Protein AF-A0A2H0FUC2-F1 (afdb_monomer_lite)

Radius of gyration: 20.76 Å; chains: 1; bounding box: 55×48×61 Å

Foldseek 3Di:
DWDWDWDDDPAEIETEIDPPDDDPVCVVPDDDDQDDQAHEYEYHFDDDPVVVVVVLVVCLNRHQWYFYQDLLFATATCHGPDVVVPNHRDHDHDVVLQPFDDQAAEEEEAAAPPLLSQLVVLQLLVVLCVVPVVQSRFAEEEAELAQQQDDNVLLVDDVVVSVVNRDHDHDDPVSLVSSQSSLVSNRRGHRYYYYYDDNDLDPSSLVNLQSGQEYEYGGEPVGPVCRVVGVVSSCVSPVNYHYAEYEYEECDPDPDDKDWDQDPSNYIYIYWYNSDSPDPPTDDDPVSSCVSSVPPPD

Secondary structure (DSSP, 8-state):
-EEEEEEE-SSEEEEEEEES---HHHHHT--PPP--TTSEEEEEEE--HHHHHHHHHHHTTTSSEEEEEETTTEEEEEEES-TTT--TT-EE--TTT----TT-EEEEEE-STTSSHHHHHHHHHHHHHHH-HHHHHHHEEEEE-S-SS--THHHHS-HHHHHHH-------HHHHHHHHHHHHHHHHH-SEEEEE--SS--HHHHHHHHT-SEEEEEEEGGGGGGHHHHHHHHHHH-TT-EEEEEEEE--S---PPPEEEE-TTSPEEEEES--SSS-S--PPPHHHHHHHTT----

pLDDT: mean 91.87, std 8.38, range [30.41, 98.69]

Sequence (298 aa):
MIKFNEIKNDDFTILELLVESATIGELKVFIPPVLDKNKGLVLSGRMPIWLGQFLLNYYSSKVKWVAQFDPRFGAVVLISNNINEKRVFEIIQIDELYQERKNTRIIAVIGPSHSGKSIFTYELFLQSLKSDFNFANNNMFVIKAAPDGEGLWTRECDKNYVKFLRIKGKFSNGYTSSILRNIDEISKIKQVVFVDLGGKMTSENKEILLKCSHAIVVIAQNKINEYELWKNFLIESNPSIQILAKIKTHLSENNRKPQIRKLKNGVYKIQLWNVSRENENIEIPKIFINQITNRRKR

Structure (mmCIF, N/CA/C/O backbone):
data_AF-A0A2H0FUC2-F1
#
_entry.id   AF-A0A2H0FUC2-F1
#
loop_
_atom_site.group_PDB
_atom_site.id
_atom_site.type_symbol
_atom_site.label_atom_id
_atom_site.label_alt_id
_atom_site.label_comp_id
_atom_site.label_asym_id
_atom_site.label_entity_id
_atom_site.label_seq_id
_atom_site.pdbx_PDB_ins_code
_atom_site.Cartn_x
_atom_site.Cartn_y
_atom_site.Cartn_z
_atom_site.occupancy
_atom_site.B_iso_or_equiv
_atom_site.auth_seq_id
_atom_site.auth_comp_id
_atom_site.auth_asym_id
_atom_site.auth_atom_id
_atom_site.pdbx_PDB_model_num
ATOM 1 N N . MET A 1 1 ? -21.699 -4.746 -1.138 1.00 79.56 1 MET A N 1
ATOM 2 C CA . MET A 1 1 ? -21.931 -5.527 0.098 1.00 79.56 1 MET A CA 1
ATOM 3 C C . MET A 1 1 ? -20.868 -5.219 1.146 1.00 79.56 1 MET A C 1
ATOM 5 O O . MET A 1 1 ? -19.679 -5.417 0.902 1.00 79.56 1 MET A O 1
ATOM 9 N N . ILE A 1 2 ? -21.324 -4.740 2.306 1.00 87.25 2 ILE A N 1
ATOM 10 C CA . ILE A 1 2 ? -20.514 -4.454 3.496 1.00 87.25 2 ILE A CA 1
ATOM 11 C C . ILE A 1 2 ? -20.794 -5.568 4.511 1.00 87.25 2 ILE A C 1
ATOM 13 O O . ILE A 1 2 ? -21.955 -5.809 4.838 1.00 87.25 2 ILE A O 1
ATOM 17 N N . LYS A 1 3 ? -19.753 -6.256 4.983 1.00 89.19 3 LYS A N 1
ATOM 18 C CA . LYS A 1 3 ? -19.843 -7.264 6.050 1.00 89.19 3 LYS A CA 1
ATOM 19 C C . LYS A 1 3 ? -19.015 -6.820 7.250 1.00 89.19 3 LYS A C 1
ATOM 21 O O . LYS A 1 3 ? -18.006 -6.132 7.083 1.00 89.19 3 LYS A O 1
ATOM 26 N N . PHE A 1 4 ? -19.436 -7.263 8.429 1.00 89.88 4 PHE A N 1
ATOM 27 C CA . PHE A 1 4 ? -18.769 -6.991 9.694 1.00 89.88 4 PHE A CA 1
ATOM 28 C C . PHE A 1 4 ? -18.305 -8.285 10.338 1.00 89.88 4 PHE A C 1
ATOM 30 O O . PHE A 1 4 ? -19.018 -9.288 10.305 1.00 89.88 4 PHE A O 1
ATOM 37 N N . ASN A 1 5 ? -17.127 -8.228 10.942 1.00 91.50 5 ASN A N 1
ATOM 38 C CA . ASN A 1 5 ? -16.672 -9.204 11.913 1.00 91.50 5 ASN A CA 1
ATOM 39 C C . ASN A 1 5 ? -16.391 -8.470 13.227 1.00 91.50 5 ASN A C 1
ATOM 41 O O . ASN A 1 5 ? -15.658 -7.480 13.245 1.00 91.50 5 ASN A O 1
ATOM 45 N N . GLU A 1 6 ? -17.020 -8.924 14.306 1.00 93.88 6 GLU A N 1
ATOM 46 C CA . GLU A 1 6 ? -16.844 -8.352 15.638 1.00 93.88 6 GLU A CA 1
ATOM 47 C C . GLU A 1 6 ? -15.858 -9.208 16.427 1.00 93.88 6 GLU A C 1
ATOM 49 O O . GLU A 1 6 ? -16.117 -10.381 16.698 1.00 93.88 6 GLU A O 1
ATOM 54 N N . ILE A 1 7 ? -14.744 -8.607 16.839 1.00 93.38 7 ILE A N 1
ATOM 55 C CA . ILE A 1 7 ? -13.794 -9.222 17.765 1.00 93.38 7 ILE A CA 1
ATOM 56 C C . ILE A 1 7 ? -13.936 -8.488 19.094 1.00 93.38 7 ILE A C 1
ATOM 58 O O . ILE A 1 7 ? -13.670 -7.289 19.193 1.00 93.38 7 ILE A O 1
ATOM 62 N N . LYS A 1 8 ? -14.416 -9.199 20.113 1.00 91.56 8 LYS A N 1
ATOM 63 C CA . LYS A 1 8 ? -14.680 -8.628 21.436 1.00 91.56 8 LYS A CA 1
ATOM 64 C C . LYS A 1 8 ? -13.437 -8.757 22.311 1.00 91.56 8 LYS A C 1
ATOM 66 O O . LYS A 1 8 ? -12.943 -9.862 22.503 1.00 91.56 8 LYS A O 1
ATOM 71 N N . ASN A 1 9 ? -12.987 -7.632 22.850 1.00 89.44 9 ASN A N 1
ATOM 72 C CA . ASN A 1 9 ? -12.016 -7.537 23.933 1.00 89.44 9 ASN A CA 1
ATOM 73 C C . ASN A 1 9 ? -12.758 -7.065 25.205 1.00 89.44 9 ASN A C 1
ATOM 75 O O . ASN A 1 9 ? -13.917 -6.625 25.143 1.00 89.44 9 ASN A O 1
ATOM 79 N N . ASP A 1 10 ? -12.134 -7.185 26.371 1.00 90.12 10 ASP A N 1
ATOM 80 C CA . ASP A 1 10 ? -12.690 -6.713 27.638 1.00 90.12 10 ASP A CA 1
ATOM 81 C C . ASP A 1 10 ? -12.932 -5.195 27.621 1.00 90.12 10 ASP A C 1
ATOM 83 O O . ASP A 1 10 ? -14.028 -4.760 27.983 1.00 90.12 10 ASP A O 1
ATOM 87 N N . ASP A 1 11 ? -12.005 -4.411 27.062 1.00 92.81 11 ASP A N 1
ATOM 88 C CA . ASP A 1 11 ? -12.059 -2.940 27.084 1.00 92.81 11 ASP A CA 1
ATOM 89 C C . ASP A 1 11 ? -12.709 -2.315 25.837 1.00 92.81 11 ASP A C 1
ATOM 91 O O . ASP A 1 11 ? -13.247 -1.202 25.876 1.00 92.81 11 ASP A O 1
ATOM 95 N N . PHE A 1 12 ? -12.662 -3.008 24.699 1.00 95.44 12 PHE A N 1
ATOM 96 C CA . PHE A 1 12 ? -13.143 -2.494 23.417 1.00 95.44 12 PHE A CA 1
ATOM 97 C C . PHE A 1 12 ? -13.681 -3.592 22.499 1.00 95.44 12 PHE A C 1
ATOM 99 O O . PHE A 1 12 ? -13.486 -4.783 22.714 1.00 95.44 12 PHE A O 1
ATOM 106 N N . THR A 1 13 ? -14.390 -3.186 21.450 1.00 96.62 13 THR A N 1
ATOM 107 C CA . THR A 1 13 ? -14.771 -4.066 20.339 1.00 96.62 13 THR A CA 1
ATOM 108 C C . THR A 1 13 ? -14.019 -3.639 19.089 1.00 96.62 13 THR A C 1
ATOM 110 O O . THR A 1 13 ? -14.005 -2.457 18.747 1.00 96.62 13 THR A O 1
ATOM 113 N N . ILE A 1 14 ? -13.407 -4.588 18.388 1.00 96.75 14 ILE A N 1
ATOM 114 C CA . ILE A 1 14 ? -12.893 -4.362 17.040 1.00 96.75 14 ILE A CA 1
ATOM 115 C C . ILE A 1 14 ? -14.016 -4.700 16.072 1.00 96.75 14 ILE A C 1
ATOM 117 O O . ILE A 1 14 ? -14.527 -5.820 16.058 1.00 96.75 14 ILE A O 1
ATOM 121 N N . LEU A 1 15 ? -14.382 -3.725 15.254 1.00 96.12 15 LEU A N 1
ATOM 122 C CA . LEU A 1 15 ? -15.310 -3.900 14.157 1.00 96.12 15 LEU A CA 1
ATOM 123 C C . LEU A 1 15 ? -14.497 -3.940 12.864 1.00 96.12 15 LEU A C 1
ATOM 125 O O . LEU A 1 15 ? -14.055 -2.906 12.359 1.00 96.12 15 LEU A O 1
ATOM 129 N N . GLU A 1 16 ? -14.257 -5.145 12.352 1.00 93.75 16 GLU A N 1
ATOM 130 C CA . GLU A 1 16 ? -13.559 -5.356 11.089 1.00 93.75 16 GLU A CA 1
ATOM 131 C C . GLU A 1 16 ? -14.535 -5.281 9.916 1.00 93.75 16 GLU A C 1
ATOM 133 O O . GLU A 1 16 ? -15.511 -6.030 9.833 1.00 93.75 16 GLU A O 1
ATOM 138 N N . LEU A 1 17 ? -14.243 -4.382 8.982 1.00 93.25 17 LEU A N 1
ATOM 139 C CA . LEU A 1 17 ? -15.025 -4.161 7.783 1.00 93.25 17 LEU A CA 1
ATOM 140 C C . LEU A 1 17 ? -14.446 -4.918 6.598 1.00 93.25 17 LEU A C 1
ATOM 142 O O . LEU A 1 17 ? -13.300 -4.711 6.186 1.00 93.25 17 LEU A O 1
ATOM 146 N N . LEU A 1 18 ? -15.311 -5.711 5.977 1.00 90.75 18 LEU A N 1
ATOM 147 C CA . LEU A 1 18 ? -15.062 -6.323 4.688 1.00 90.75 18 LEU A CA 1
ATOM 148 C C . LEU A 1 18 ? -15.983 -5.678 3.647 1.00 90.75 18 LEU A C 1
ATOM 150 O O . LEU A 1 18 ? -17.184 -5.951 3.598 1.00 90.75 18 LEU A O 1
ATOM 154 N N . VAL A 1 19 ? -15.410 -4.792 2.829 1.00 89.38 19 VAL A N 1
ATOM 155 C CA . VAL A 1 19 ? -16.138 -4.026 1.809 1.00 89.38 19 VAL A CA 1
ATOM 156 C C . VAL A 1 19 ? -15.771 -4.547 0.423 1.00 89.38 19 VAL A C 1
ATOM 158 O O . VAL A 1 19 ? -14.751 -4.165 -0.144 1.00 89.38 19 VAL A O 1
ATOM 161 N N . GLU A 1 20 ? -16.606 -5.426 -0.128 1.00 82.88 20 GLU A N 1
ATOM 162 C CA . GLU A 1 20 ? -16.461 -5.889 -1.519 1.00 82.88 20 GLU A CA 1
ATOM 163 C C . GLU A 1 20 ? -16.928 -4.805 -2.503 1.00 82.88 20 GLU A C 1
ATOM 165 O O . GLU A 1 20 ? -16.313 -4.560 -3.539 1.00 82.88 20 GLU A O 1
ATOM 170 N N . SER A 1 21 ? -18.016 -4.122 -2.145 1.00 81.81 21 SER A N 1
ATOM 171 C CA . SER A 1 21 ? -18.550 -2.955 -2.844 1.00 81.81 21 SER A CA 1
ATOM 172 C C . SER A 1 21 ? -19.360 -2.106 -1.865 1.00 81.81 21 SER A C 1
ATOM 174 O O . SER A 1 21 ? -19.979 -2.646 -0.944 1.00 81.81 21 SER A O 1
ATOM 176 N N . ALA A 1 22 ? -19.351 -0.788 -2.045 1.00 84.62 22 ALA A N 1
ATOM 177 C CA . ALA A 1 22 ? -20.197 0.118 -1.280 1.00 84.62 22 ALA A CA 1
ATOM 178 C C . ALA A 1 22 ? -20.636 1.294 -2.154 1.00 84.62 22 ALA A C 1
ATOM 180 O O . ALA A 1 22 ? -19.810 1.969 -2.770 1.00 84.62 22 ALA A O 1
ATOM 181 N N . THR A 1 23 ? -21.938 1.541 -2.186 1.00 85.56 23 THR A N 1
ATOM 182 C CA . THR A 1 23 ? -22.565 2.667 -2.878 1.00 85.56 23 THR A CA 1
ATOM 183 C C . THR A 1 23 ? -23.237 3.601 -1.876 1.00 85.56 23 THR A C 1
ATOM 185 O O . THR A 1 23 ? -23.656 3.191 -0.794 1.00 85.56 23 THR A O 1
ATOM 188 N N . ILE A 1 24 ? -23.395 4.874 -2.247 1.00 85.06 24 ILE A N 1
ATOM 189 C CA . ILE A 1 24 ? -24.109 5.854 -1.411 1.00 85.06 24 ILE A CA 1
ATOM 190 C C . ILE A 1 24 ? -25.571 5.425 -1.192 1.00 85.06 24 ILE A C 1
ATOM 192 O O . ILE A 1 24 ? -26.128 5.661 -0.125 1.00 85.06 24 ILE A O 1
ATOM 196 N N . GLY A 1 25 ? -26.190 4.773 -2.184 1.00 85.44 25 GLY A N 1
ATOM 197 C CA . GLY A 1 25 ? -27.551 4.243 -2.074 1.00 85.44 25 GLY A CA 1
ATOM 198 C C . GLY A 1 25 ? -27.681 3.174 -0.989 1.00 85.44 25 GLY A C 1
ATOM 199 O O . GLY A 1 25 ? -28.579 3.277 -0.158 1.00 85.44 25 GLY A O 1
ATOM 200 N N . GLU A 1 26 ? -26.751 2.212 -0.945 1.00 83.12 26 GLU A N 1
ATOM 201 C CA . GLU A 1 26 ? -26.707 1.183 0.106 1.00 83.12 26 GLU A CA 1
ATOM 202 C C . GLU A 1 26 ? -26.579 1.808 1.505 1.00 83.12 26 GLU A C 1
ATOM 204 O O . GLU A 1 26 ? -27.215 1.329 2.439 1.00 83.12 26 GLU A O 1
ATOM 209 N N . LEU A 1 27 ? -25.831 2.912 1.654 1.00 82.44 27 LEU A N 1
ATOM 210 C CA . LEU A 1 27 ? -25.673 3.575 2.953 1.00 82.44 27 LEU A CA 1
ATOM 211 C C . LEU A 1 27 ? -26.944 4.223 3.504 1.00 82.44 27 LEU A C 1
ATOM 213 O O . LEU A 1 27 ? -27.058 4.367 4.717 1.00 82.44 27 LEU A O 1
ATOM 217 N N . LYS A 1 28 ? -27.899 4.621 2.656 1.00 85.81 28 LYS A N 1
ATOM 218 C CA . LYS A 1 28 ? -29.118 5.309 3.124 1.00 85.81 28 LYS A CA 1
ATOM 219 C C . LYS A 1 28 ? -29.985 4.438 4.029 1.00 85.81 28 LYS A C 1
ATOM 221 O O . LYS A 1 28 ? -30.701 4.962 4.874 1.00 85.81 28 LYS A O 1
ATOM 226 N N . VAL A 1 29 ? -29.933 3.128 3.820 1.00 86.69 29 VAL A N 1
ATOM 227 C CA . VAL A 1 29 ? -30.689 2.124 4.583 1.00 86.69 29 VAL A CA 1
ATOM 228 C C . VAL A 1 29 ? -29.769 1.249 5.434 1.00 86.69 29 VAL A C 1
ATOM 230 O O . VAL A 1 29 ? -30.212 0.277 6.039 1.00 86.69 29 VAL A O 1
ATOM 233 N N . PHE A 1 30 ? -28.476 1.572 5.462 1.00 86.06 30 PHE A N 1
ATOM 234 C CA . PHE A 1 30 ? -27.483 0.805 6.187 1.00 86.06 30 PHE A CA 1
ATOM 235 C C . PHE A 1 30 ? -27.586 1.088 7.689 1.00 86.06 30 PHE A C 1
ATOM 237 O O . PHE A 1 30 ? -27.479 2.233 8.128 1.00 86.06 30 PHE A O 1
ATOM 244 N N . ILE A 1 31 ? -27.761 0.027 8.476 1.00 89.31 31 ILE A N 1
ATOM 245 C CA . ILE A 1 31 ? -27.825 0.087 9.937 1.00 89.31 31 ILE A CA 1
ATOM 246 C C . ILE A 1 31 ? -26.556 -0.578 10.488 1.00 89.31 31 ILE A C 1
ATOM 248 O O . ILE A 1 31 ? -26.419 -1.799 10.370 1.00 89.31 31 ILE A O 1
ATOM 252 N N . PRO A 1 32 ? -25.615 0.190 11.070 1.00 93.12 32 PRO A N 1
ATOM 253 C CA . PRO A 1 32 ? -24.446 -0.378 11.733 1.00 93.12 32 PRO A CA 1
ATOM 254 C C . PRO A 1 32 ? -24.834 -1.240 12.949 1.00 93.12 32 PRO A C 1
ATOM 256 O O . PRO A 1 32 ? -25.840 -0.940 13.601 1.00 93.12 32 PRO A O 1
ATOM 259 N N . PRO A 1 33 ? -24.038 -2.269 13.301 1.00 93.81 33 PRO A N 1
ATOM 260 C CA . PRO A 1 33 ? -24.325 -3.142 14.440 1.00 93.81 33 PRO A CA 1
ATOM 261 C C . PRO A 1 33 ? -24.405 -2.376 15.768 1.00 93.81 33 PRO A C 1
ATOM 263 O O . PRO A 1 33 ? -23.733 -1.359 15.970 1.00 93.81 33 PRO A O 1
ATOM 266 N N . VAL A 1 34 ? -25.239 -2.868 16.686 1.00 94.94 34 VAL A N 1
ATOM 267 C CA . VAL A 1 34 ? -25.358 -2.322 18.045 1.00 94.94 34 VAL A CA 1
ATOM 268 C C . VAL A 1 34 ? -24.189 -2.832 18.883 1.00 94.94 34 VAL A C 1
ATOM 270 O O . VAL A 1 34 ? -23.960 -4.035 18.946 1.00 94.94 34 VAL A O 1
ATOM 273 N N . LEU A 1 35 ? -23.470 -1.920 19.537 1.00 95.06 35 LEU A N 1
ATOM 274 C CA . LEU A 1 35 ? -22.281 -2.226 20.334 1.00 95.06 35 LEU A CA 1
ATOM 275 C C . LEU A 1 35 ? -22.507 -1.921 21.819 1.00 95.06 35 LEU A C 1
ATOM 277 O O . LEU A 1 35 ? -23.428 -1.186 22.181 1.00 95.06 35 LEU A O 1
ATOM 281 N N . ASP A 1 36 ? -21.647 -2.470 22.676 1.00 94.50 36 ASP A N 1
ATOM 282 C CA . ASP A 1 36 ? -21.647 -2.165 24.107 1.00 94.50 36 ASP A CA 1
ATOM 283 C C . ASP A 1 36 ? -21.182 -0.723 24.354 1.00 94.50 36 ASP A C 1
ATOM 285 O O . ASP A 1 36 ? -20.038 -0.356 24.078 1.00 94.50 36 ASP A O 1
ATOM 289 N N . LYS A 1 37 ? -22.075 0.090 24.925 1.00 94.31 37 LYS A N 1
ATOM 290 C CA . LYS A 1 37 ? -21.814 1.499 25.236 1.00 94.31 37 LYS A CA 1
ATOM 291 C C . LYS A 1 37 ? -20.715 1.716 26.275 1.00 94.31 37 LYS A C 1
ATOM 293 O O . LYS A 1 37 ? -20.162 2.810 26.349 1.00 94.31 37 LYS A O 1
ATOM 298 N N . ASN A 1 38 ? -20.408 0.698 27.079 1.00 94.19 38 ASN A N 1
ATOM 299 C CA . ASN A 1 38 ? -19.415 0.767 28.149 1.00 94.19 38 ASN A CA 1
ATOM 300 C C . ASN A 1 38 ? -18.003 0.396 27.682 1.00 94.19 38 ASN A C 1
ATOM 302 O O . ASN A 1 38 ? -17.100 0.307 28.516 1.00 94.19 38 ASN A O 1
ATOM 306 N N . LYS A 1 39 ? -17.808 0.185 26.377 1.00 95.62 39 LYS A N 1
ATOM 307 C CA . LYS A 1 39 ? -16.532 -0.192 25.766 1.00 95.62 39 LYS A CA 1
ATOM 308 C C . LYS A 1 39 ? -16.080 0.835 24.734 1.00 95.62 39 LYS A C 1
ATOM 310 O O . LYS A 1 39 ? -16.851 1.700 24.320 1.00 95.62 39 LYS A O 1
ATOM 315 N N . GLY A 1 40 ? -14.815 0.752 24.337 1.00 96.81 40 GLY A N 1
ATOM 316 C CA . GLY A 1 40 ? -14.299 1.434 23.153 1.00 96.81 40 GLY A CA 1
ATOM 317 C C . GLY A 1 40 ? -14.640 0.719 21.847 1.00 96.81 40 GLY A C 1
ATOM 318 O O . GLY A 1 40 ? -15.064 -0.438 21.843 1.00 96.81 40 GLY A O 1
ATOM 319 N N . LEU A 1 41 ? -14.400 1.392 20.725 1.00 97.50 41 LEU A N 1
ATOM 320 C CA . LEU A 1 41 ? -14.528 0.826 19.383 1.00 97.50 41 LEU A CA 1
ATOM 321 C C . LEU A 1 41 ? -13.250 1.044 18.576 1.00 97.50 41 LEU A C 1
ATOM 323 O O . LEU A 1 41 ? -12.776 2.171 18.457 1.00 97.50 41 LEU A O 1
ATOM 327 N N . VAL A 1 42 ? -12.756 -0.012 17.935 1.00 97.50 42 VAL A N 1
ATOM 328 C CA . VAL A 1 42 ? -11.716 0.058 16.905 1.00 97.50 42 VAL A CA 1
ATOM 329 C C . VAL A 1 42 ? -12.330 -0.294 15.552 1.00 97.50 42 VAL A C 1
ATOM 331 O O . VAL A 1 42 ? -12.737 -1.429 15.324 1.00 97.50 42 VAL A O 1
ATOM 334 N N . LEU A 1 43 ? -12.381 0.669 14.633 1.00 97.31 43 LEU A N 1
ATOM 335 C CA . LEU A 1 43 ? -12.757 0.441 13.238 1.00 97.31 43 LEU A CA 1
ATOM 336 C C . LEU A 1 43 ? -11.538 -0.064 12.459 1.00 97.31 43 LEU A C 1
ATOM 338 O O . LEU A 1 43 ? -10.525 0.632 12.371 1.00 97.31 43 LEU A O 1
ATOM 342 N N . SER A 1 44 ? -11.641 -1.249 11.861 1.00 94.56 44 SER A N 1
ATOM 343 C CA . SER A 1 44 ? -10.582 -1.857 11.046 1.00 94.56 44 SER A CA 1
ATOM 344 C C . SER A 1 44 ? -11.112 -2.250 9.668 1.00 94.56 44 SER A C 1
ATOM 346 O O . SER A 1 44 ? -12.308 -2.454 9.490 1.00 94.56 44 SER A O 1
ATOM 348 N N . GLY A 1 45 ? -10.229 -2.365 8.677 1.00 91.12 45 GLY A N 1
ATOM 349 C CA . GLY A 1 45 ? -10.572 -2.813 7.326 1.00 91.12 45 GLY A CA 1
ATOM 350 C C . GLY A 1 45 ? -10.409 -1.746 6.245 1.00 91.12 45 GLY A C 1
ATOM 351 O O . GLY A 1 45 ? -10.215 -0.558 6.508 1.00 91.12 45 GLY A O 1
ATOM 352 N N . ARG A 1 46 ? -10.452 -2.188 4.984 1.00 90.12 46 ARG A N 1
ATOM 353 C CA . ARG A 1 46 ? -10.355 -1.295 3.824 1.00 90.12 46 ARG A CA 1
ATOM 354 C C . ARG A 1 46 ? -11.735 -0.773 3.474 1.00 90.12 46 ARG A C 1
ATOM 356 O O . ARG A 1 46 ? -12.625 -1.545 3.135 1.00 90.12 46 ARG A O 1
ATOM 363 N N . MET A 1 47 ? -11.889 0.540 3.526 1.00 91.19 47 MET A N 1
ATOM 364 C CA . MET A 1 47 ? -13.156 1.203 3.256 1.00 91.19 47 MET A CA 1
ATOM 365 C C . MET A 1 47 ? -12.921 2.571 2.611 1.00 91.19 47 MET A C 1
ATOM 367 O O . MET A 1 47 ? -11.873 3.183 2.839 1.00 91.19 47 MET A O 1
ATOM 371 N N . PRO A 1 48 ? -13.886 3.081 1.830 1.00 89.75 48 PRO A N 1
ATOM 372 C CA . PRO A 1 48 ? -13.865 4.468 1.393 1.00 89.75 48 PRO A CA 1
ATOM 373 C C . PRO A 1 48 ? -13.827 5.431 2.584 1.00 89.75 48 PRO A C 1
ATOM 375 O O . PRO A 1 48 ? -14.441 5.171 3.620 1.00 89.75 48 PRO A O 1
ATOM 378 N N . ILE A 1 49 ? -13.159 6.577 2.418 1.00 91.12 49 ILE A N 1
ATOM 379 C CA . ILE A 1 49 ? -12.994 7.579 3.487 1.00 91.12 49 ILE A CA 1
ATOM 380 C C . ILE A 1 49 ? -14.352 7.989 4.075 1.00 91.12 49 ILE A C 1
ATOM 382 O O . ILE A 1 49 ? -14.509 8.025 5.292 1.00 91.12 49 ILE A O 1
ATOM 386 N N . TRP A 1 50 ? -15.353 8.234 3.226 1.00 91.62 50 TRP A N 1
ATOM 387 C CA . TRP A 1 50 ? -16.696 8.620 3.664 1.00 91.62 50 TRP A CA 1
ATOM 388 C C . TRP A 1 50 ? -17.398 7.545 4.504 1.00 91.62 50 TRP A C 1
ATOM 390 O O . TRP A 1 50 ? -18.162 7.896 5.397 1.00 91.62 50 TRP A O 1
ATOM 400 N N . LEU A 1 51 ? -17.126 6.254 4.273 1.00 93.06 51 LEU A N 1
ATOM 401 C CA . LEU A 1 51 ? -17.712 5.167 5.064 1.00 93.06 51 LEU A CA 1
ATOM 402 C C . LEU A 1 51 ? -17.102 5.146 6.463 1.00 93.06 51 LEU A C 1
ATOM 404 O O . LEU A 1 51 ? -17.828 5.076 7.452 1.00 93.06 51 LEU A O 1
ATOM 408 N N . GLY A 1 52 ? -15.776 5.281 6.541 1.00 94.00 52 GLY A N 1
ATOM 409 C CA . GLY A 1 52 ? -15.075 5.407 7.816 1.00 94.00 52 GLY A CA 1
ATOM 410 C C . GLY A 1 52 ? -15.581 6.601 8.624 1.00 94.00 52 GLY A C 1
ATOM 411 O O . GLY A 1 52 ? -15.901 6.449 9.797 1.00 94.00 52 GLY A O 1
ATOM 412 N N . GLN A 1 53 ? -15.747 7.762 7.981 1.00 94.12 53 GLN A N 1
ATOM 413 C CA . GLN A 1 53 ? -16.276 8.967 8.630 1.00 94.12 53 GLN A CA 1
ATOM 414 C C . GLN A 1 53 ? -17.728 8.810 9.094 1.00 94.12 53 GLN A C 1
ATOM 416 O O . GLN A 1 53 ? -18.072 9.229 10.198 1.00 94.12 53 GLN A O 1
ATOM 421 N N . PHE A 1 54 ? -18.580 8.173 8.287 1.00 94.12 54 PHE A N 1
ATOM 422 C CA . PHE A 1 54 ? -19.950 7.864 8.687 1.00 94.12 54 PHE A CA 1
ATOM 423 C C . PHE A 1 54 ? -19.987 6.992 9.949 1.00 94.12 54 PHE A C 1
ATOM 425 O O . PHE A 1 54 ? -20.691 7.334 10.895 1.00 94.12 54 PHE A O 1
ATOM 432 N N . LEU A 1 55 ? -19.211 5.904 9.990 1.00 95.56 55 LEU A N 1
ATOM 433 C CA . LEU A 1 55 ? -19.168 4.997 11.141 1.00 95.56 55 LEU A CA 1
ATOM 434 C C . LEU A 1 55 ? -18.594 5.682 12.377 1.00 95.56 55 LEU A C 1
ATOM 436 O O . LEU A 1 55 ? -19.158 5.558 13.462 1.00 95.56 55 LEU A O 1
ATOM 440 N N . LEU A 1 56 ? -17.516 6.449 12.202 1.00 95.88 56 LEU A N 1
ATOM 441 C CA . LEU A 1 56 ? -16.920 7.255 13.260 1.00 95.88 56 LEU A CA 1
ATOM 442 C C . LEU A 1 56 ? -17.970 8.171 13.905 1.00 95.88 56 LEU A C 1
ATOM 444 O O . LEU A 1 56 ? -18.164 8.142 15.118 1.00 95.88 56 LEU A O 1
ATOM 448 N N . ASN A 1 57 ? -18.693 8.937 13.084 1.00 94.56 57 ASN A N 1
ATOM 449 C CA . ASN A 1 57 ? -19.732 9.844 13.557 1.00 94.56 57 ASN A CA 1
ATOM 450 C C . ASN A 1 57 ? -20.919 9.089 14.173 1.00 94.56 57 ASN A C 1
ATOM 452 O O . ASN A 1 57 ? -21.416 9.471 15.230 1.00 94.56 57 ASN A O 1
ATOM 456 N N . TYR A 1 58 ? -21.351 7.986 13.554 1.00 95.50 58 TYR A N 1
ATOM 457 C CA . TYR A 1 58 ? -22.455 7.172 14.056 1.00 95.50 58 TYR A CA 1
ATOM 458 C C . TYR A 1 58 ? -22.173 6.633 15.462 1.00 95.50 58 TYR A C 1
ATOM 460 O O . TYR A 1 58 ? -23.066 6.660 16.311 1.00 95.50 58 TYR A O 1
ATOM 468 N N . TYR A 1 59 ? -20.955 6.157 15.723 1.00 97.06 59 TYR A N 1
ATOM 469 C CA . TYR A 1 59 ? -20.580 5.598 17.021 1.00 97.06 59 TYR A CA 1
ATOM 470 C C . TYR A 1 59 ? -20.085 6.635 18.030 1.00 97.06 59 TYR A C 1
ATOM 472 O O . TYR A 1 59 ? -19.981 6.301 19.206 1.00 97.06 59 TYR A O 1
ATOM 480 N N . SER A 1 60 ? -19.848 7.883 17.614 1.00 95.06 60 SER A N 1
ATOM 481 C CA . SER A 1 60 ? -19.269 8.946 18.449 1.00 95.06 60 SER A CA 1
ATOM 482 C C . SER A 1 60 ? -19.899 9.077 19.838 1.00 95.06 60 SER A C 1
ATOM 484 O O . SER A 1 60 ? -19.170 9.217 20.808 1.00 95.06 60 SER A O 1
ATOM 486 N N . SER A 1 61 ? -21.225 8.966 19.955 1.00 94.19 61 SER A N 1
ATOM 487 C CA . SER A 1 61 ? -21.975 9.054 21.218 1.00 94.19 61 SER A CA 1
ATOM 488 C C . SER A 1 61 ? -22.486 7.708 21.746 1.00 94.19 61 SER A C 1
ATOM 490 O O . SER A 1 61 ? -23.204 7.668 22.744 1.00 94.19 61 SER A O 1
ATOM 492 N N . LYS A 1 62 ? -22.163 6.600 21.069 1.00 96.00 62 LYS A N 1
ATOM 493 C CA . LYS A 1 62 ? -22.693 5.259 21.374 1.00 96.00 62 LYS A CA 1
ATOM 494 C C . LYS A 1 62 ? -21.706 4.356 22.109 1.00 96.00 62 LYS A C 1
ATOM 496 O O . LYS A 1 62 ? -22.119 3.306 22.578 1.00 96.00 62 LYS A O 1
ATOM 501 N N . VAL A 1 63 ? -20.437 4.745 22.181 1.00 96.50 63 VAL A N 1
ATOM 502 C CA . VAL A 1 63 ? -19.340 4.025 22.846 1.00 96.50 63 VAL A CA 1
ATOM 503 C C . VAL A 1 63 ? -18.464 5.023 23.604 1.00 96.50 63 VAL A C 1
ATOM 505 O O . VAL A 1 63 ? -18.616 6.232 23.434 1.00 96.50 63 VAL A O 1
ATOM 508 N N . LYS A 1 64 ? -17.531 4.564 24.439 1.00 96.44 64 LYS A N 1
ATOM 509 C CA . LYS A 1 64 ? -16.669 5.464 25.230 1.00 96.44 64 LYS A CA 1
ATOM 510 C C . LYS A 1 64 ? -15.683 6.271 24.388 1.00 96.44 64 LYS A C 1
ATOM 512 O O . LYS A 1 64 ? -15.407 7.432 24.681 1.00 96.44 64 LYS A O 1
ATOM 517 N N . TRP A 1 65 ? -15.147 5.650 23.347 1.00 97.19 65 TRP A N 1
ATOM 518 C CA . TRP A 1 65 ? -14.203 6.245 22.408 1.00 97.19 65 TRP A CA 1
ATOM 519 C C . TRP A 1 65 ? -14.218 5.454 21.101 1.00 97.19 65 TRP A C 1
ATOM 521 O O . TRP A 1 65 ? -14.594 4.281 21.076 1.00 97.19 65 TRP A O 1
ATOM 531 N N . VAL A 1 66 ? -13.802 6.096 20.011 1.00 98.06 66 V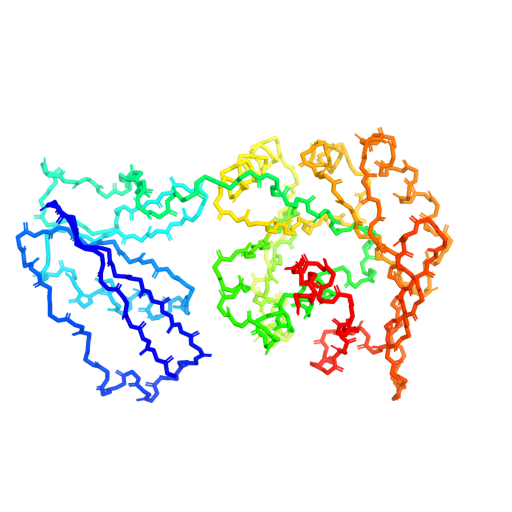AL A N 1
ATOM 532 C CA . VAL A 1 66 ? -13.688 5.474 18.689 1.00 98.06 66 VAL A CA 1
ATOM 533 C C . VAL A 1 66 ? -12.278 5.687 18.159 1.00 98.06 66 VAL A C 1
ATOM 535 O O . VAL A 1 66 ? -11.782 6.816 18.121 1.00 98.06 66 VAL A O 1
ATOM 538 N N . ALA A 1 67 ? -11.646 4.605 17.723 1.00 97.50 67 ALA A N 1
ATOM 539 C CA . ALA A 1 67 ? -10.343 4.592 17.083 1.00 97.50 67 ALA A CA 1
ATOM 540 C C . ALA A 1 67 ? -10.428 3.997 15.673 1.00 97.50 67 ALA A C 1
ATOM 542 O O . ALA A 1 67 ? -11.282 3.157 15.390 1.00 97.50 67 ALA A O 1
ATOM 543 N N . GLN A 1 68 ? -9.522 4.412 14.791 1.00 97.06 68 GLN A N 1
ATOM 544 C CA . GLN A 1 68 ? -9.363 3.831 13.461 1.00 97.06 68 GLN A CA 1
ATOM 545 C C . GLN A 1 68 ? -8.011 3.128 13.361 1.00 97.06 68 GLN A C 1
ATOM 547 O O . GLN A 1 68 ? -6.972 3.723 13.643 1.00 97.06 68 GLN A O 1
ATOM 552 N N . PHE A 1 69 ? -8.025 1.862 12.952 1.00 95.25 69 PHE A N 1
ATOM 553 C CA . PHE A 1 69 ? -6.814 1.077 12.766 1.00 95.25 69 PHE A CA 1
ATOM 554 C C . PHE A 1 69 ? -6.083 1.466 11.479 1.00 95.25 69 PHE A C 1
ATOM 556 O O . PHE A 1 69 ? -6.640 1.394 10.381 1.00 95.25 69 PHE A O 1
ATOM 563 N N . ASP A 1 70 ? -4.808 1.824 11.618 1.00 93.44 70 ASP A N 1
ATOM 564 C CA . ASP A 1 70 ? -3.872 2.005 10.517 1.00 93.44 70 ASP A CA 1
ATOM 565 C C . ASP A 1 70 ? -2.708 1.009 10.659 1.00 93.44 70 ASP A C 1
ATOM 567 O O . ASP A 1 70 ? -1.961 1.091 11.637 1.00 93.44 70 ASP A O 1
ATOM 571 N N . PRO A 1 71 ? -2.489 0.115 9.676 1.00 90.75 71 PRO A N 1
ATOM 572 C CA . PRO A 1 71 ? -1.364 -0.826 9.628 1.00 90.75 71 PRO A CA 1
ATOM 573 C C . PRO A 1 71 ? 0.036 -0.249 9.890 1.00 90.75 71 PRO A C 1
ATOM 575 O O . PRO A 1 71 ? 0.966 -1.012 10.129 1.00 90.75 71 PRO A O 1
ATOM 578 N N . ARG A 1 72 ? 0.221 1.069 9.764 1.00 91.25 72 ARG A N 1
ATOM 579 C CA . ARG A 1 72 ? 1.503 1.756 9.978 1.00 91.25 72 ARG A CA 1
ATOM 580 C C . ARG A 1 72 ? 1.730 2.191 11.423 1.00 91.25 72 ARG A C 1
ATOM 582 O O . ARG A 1 72 ? 2.858 2.534 11.768 1.00 91.25 72 ARG A O 1
ATOM 589 N N . PHE A 1 73 ? 0.672 2.254 12.229 1.00 91.19 73 PHE A N 1
ATOM 590 C CA . PHE A 1 73 ? 0.707 2.882 13.551 1.00 91.19 73 PHE A CA 1
ATOM 591 C C . PHE A 1 73 ? 0.046 2.029 14.638 1.00 91.19 73 PHE A C 1
ATOM 593 O O . PHE A 1 73 ? 0.582 1.944 15.740 1.00 91.19 73 PHE A O 1
ATOM 600 N N . GLY A 1 74 ? -1.107 1.427 14.348 1.00 93.12 74 GLY A N 1
ATOM 601 C CA . GLY A 1 74 ? -2.039 0.875 15.332 1.00 93.12 74 GLY A CA 1
ATOM 602 C C . GLY A 1 74 ? -3.406 1.561 15.247 1.00 93.12 74 GLY A C 1
ATOM 603 O O . GLY A 1 74 ? -3.715 2.246 14.270 1.00 93.12 74 GLY A O 1
ATOM 604 N N . ALA A 1 75 ? -4.245 1.377 16.264 1.00 95.62 75 ALA A N 1
ATOM 605 C CA . ALA A 1 75 ? -5.539 2.043 16.357 1.00 95.62 75 ALA A CA 1
ATOM 606 C C . ALA A 1 75 ? -5.382 3.459 16.918 1.00 95.62 75 ALA A C 1
ATOM 608 O O . ALA A 1 75 ? -5.068 3.643 18.090 1.00 95.62 75 ALA A O 1
ATOM 609 N N . VAL A 1 76 ? -5.605 4.464 16.073 1.00 97.38 76 VAL A N 1
ATOM 610 C CA . VAL A 1 76 ? -5.521 5.877 16.454 1.00 97.38 76 VAL A CA 1
ATOM 611 C C . VAL A 1 76 ? -6.874 6.324 16.987 1.00 97.38 76 VAL A C 1
ATOM 613 O O . VAL A 1 76 ? -7.862 6.273 16.255 1.00 97.38 76 VAL A O 1
ATOM 616 N N . VAL A 1 77 ? -6.935 6.768 18.241 1.00 97.81 77 VAL A N 1
ATOM 617 C CA . VAL A 1 77 ? -8.157 7.307 18.853 1.00 97.81 77 VAL A CA 1
ATOM 618 C C . VAL A 1 77 ? -8.515 8.634 18.185 1.00 97.81 77 VAL A C 1
ATOM 620 O O . VAL A 1 77 ? -7.713 9.564 18.158 1.00 97.81 77 VAL A O 1
ATOM 623 N N . LEU A 1 78 ? -9.728 8.738 17.647 1.00 97.56 78 LEU A N 1
ATOM 624 C CA . LEU A 1 78 ? -10.213 9.919 16.923 1.00 97.56 78 LEU A CA 1
ATOM 625 C C . LEU A 1 78 ? -11.364 10.619 17.652 1.00 97.56 78 LEU A C 1
ATOM 627 O O . LEU A 1 78 ? -11.546 11.822 17.491 1.00 97.56 78 LEU A O 1
ATOM 631 N N . ILE A 1 79 ? -12.117 9.882 18.470 1.00 96.88 79 ILE A N 1
ATOM 632 C CA . ILE A 1 79 ? -13.184 10.412 19.323 1.00 96.88 79 ILE A CA 1
ATOM 633 C C . ILE A 1 79 ? -13.004 9.841 20.724 1.00 96.88 79 ILE A C 1
ATOM 635 O O . ILE A 1 79 ? -12.775 8.643 20.870 1.00 96.88 79 ILE A O 1
ATOM 639 N N . SER A 1 80 ? -13.145 10.682 21.745 1.00 96.62 80 SER A N 1
ATOM 640 C CA . SER A 1 80 ? -13.176 10.260 23.144 1.00 96.62 80 SER A CA 1
ATOM 641 C C . SER A 1 80 ? -14.257 11.027 23.897 1.00 96.62 80 SER A C 1
ATOM 643 O O . SER A 1 80 ? -14.262 12.256 23.878 1.00 96.62 80 SER A O 1
ATOM 645 N N . ASN A 1 81 ? -15.149 10.300 24.571 1.00 93.69 81 ASN A N 1
ATOM 646 C CA . ASN A 1 81 ? -16.170 10.876 25.449 1.00 93.69 81 ASN A CA 1
ATOM 647 C C . ASN A 1 81 ? -15.670 11.040 26.891 1.00 93.69 81 ASN A C 1
ATOM 649 O O . ASN A 1 81 ? -16.348 11.654 27.712 1.00 93.69 81 ASN A O 1
ATOM 653 N N . ASN A 1 82 ? -14.483 10.508 27.206 1.00 88.06 82 ASN A N 1
ATOM 654 C CA . ASN A 1 82 ? -13.829 10.663 28.498 1.00 88.06 82 ASN A CA 1
ATOM 655 C C . ASN A 1 82 ? -12.305 10.738 28.325 1.00 88.06 82 ASN A C 1
ATOM 657 O O . ASN A 1 82 ? -11.621 9.726 28.165 1.00 88.06 82 ASN A O 1
ATOM 661 N N . ILE A 1 83 ? -11.763 11.955 28.413 1.00 83.56 83 ILE A N 1
ATOM 662 C CA . ILE A 1 83 ? -10.328 12.236 28.248 1.00 83.56 83 ILE A CA 1
ATOM 663 C C . ILE A 1 83 ? -9.442 11.533 29.292 1.00 83.56 83 ILE A C 1
ATOM 665 O O . ILE A 1 83 ? -8.252 11.329 29.045 1.00 83.56 83 ILE A O 1
ATOM 669 N N . ASN A 1 84 ? -10.009 11.158 30.445 1.00 87.62 84 ASN A N 1
ATOM 670 C CA . ASN A 1 84 ? -9.294 10.419 31.486 1.00 87.62 84 ASN A CA 1
ATOM 671 C C . ASN A 1 84 ? -9.155 8.928 31.152 1.00 87.62 84 ASN A C 1
ATOM 673 O O . ASN A 1 84 ? -8.326 8.255 31.754 1.00 87.62 84 ASN A O 1
ATOM 677 N N . GLU A 1 85 ? -9.948 8.417 30.209 1.00 87.38 85 GLU A N 1
ATOM 678 C CA . GLU A 1 85 ? -9.893 7.024 29.767 1.00 87.38 85 GLU A CA 1
ATOM 679 C C . GLU A 1 85 ? -9.022 6.861 28.519 1.00 87.38 85 GLU A C 1
ATOM 681 O O . GLU A 1 85 ? -8.107 6.040 28.515 1.00 87.38 85 GLU A O 1
ATOM 686 N N . LYS A 1 86 ? -9.279 7.663 27.477 1.00 94.12 86 LYS A N 1
ATOM 687 C CA . LYS A 1 86 ? -8.477 7.701 26.244 1.00 94.12 86 LYS A CA 1
ATOM 688 C C . LYS A 1 86 ? -8.344 9.113 25.709 1.00 94.12 86 LYS A C 1
ATOM 690 O O . LYS A 1 86 ? -9.304 9.888 25.738 1.00 94.12 86 LYS A O 1
ATOM 695 N N . ARG A 1 87 ? -7.176 9.444 25.158 1.00 96.31 87 ARG A N 1
ATOM 696 C CA . ARG A 1 87 ? -6.932 10.754 24.534 1.00 96.31 87 ARG A CA 1
ATOM 697 C C . ARG A 1 87 ? -7.035 10.676 23.019 1.00 96.31 87 ARG A C 1
ATOM 699 O O . ARG A 1 87 ? -6.611 9.703 22.411 1.00 96.31 87 ARG A O 1
ATOM 706 N N . VAL A 1 88 ? -7.567 11.724 22.392 1.00 97.25 88 VAL A N 1
ATOM 707 C CA . VAL A 1 88 ? -7.515 11.848 20.927 1.00 97.25 88 VAL A CA 1
ATOM 708 C C . VAL A 1 88 ? -6.047 11.837 20.480 1.00 97.25 88 VAL A C 1
ATOM 710 O O . VAL A 1 88 ? -5.199 12.461 21.117 1.00 97.25 88 VAL A O 1
ATOM 713 N N . PHE A 1 89 ? -5.765 11.101 19.406 1.00 96.75 89 PHE A N 1
ATOM 714 C CA . PHE A 1 89 ? -4.440 10.757 18.877 1.00 96.75 89 PHE A CA 1
ATOM 715 C C . PHE A 1 89 ? -3.583 9.826 19.740 1.00 96.75 89 PHE A C 1
ATOM 717 O O . PHE A 1 89 ? -2.439 9.550 19.377 1.00 96.75 89 PHE A O 1
ATOM 724 N N . GLU A 1 90 ? -4.124 9.277 20.828 1.00 96.75 90 GLU A N 1
ATOM 725 C CA . GLU A 1 90 ? -3.525 8.102 21.454 1.00 96.75 90 GLU A CA 1
ATOM 726 C C . GLU A 1 90 ? -3.518 6.937 20.455 1.00 96.75 90 GLU A C 1
ATOM 728 O O . GLU A 1 90 ? -4.483 6.725 19.717 1.00 96.75 90 GLU A O 1
ATOM 733 N N . ILE A 1 91 ? -2.411 6.195 20.419 1.00 96.25 91 ILE A N 1
ATOM 734 C CA . ILE A 1 91 ? -2.244 5.025 19.558 1.00 96.25 91 ILE A CA 1
ATOM 735 C C . ILE A 1 91 ? -2.313 3.782 20.435 1.00 96.25 91 ILE A C 1
ATOM 737 O O . ILE A 1 91 ? -1.452 3.568 21.287 1.00 96.25 91 ILE A O 1
ATOM 741 N N . ILE A 1 92 ? -3.319 2.951 20.190 1.00 94.06 92 ILE A N 1
ATOM 742 C CA . ILE A 1 92 ? -3.515 1.669 20.858 1.00 94.06 92 ILE A CA 1
ATOM 743 C C . ILE A 1 92 ? -2.928 0.580 19.953 1.00 94.06 92 ILE A C 1
ATOM 745 O O . ILE A 1 92 ? -3.304 0.465 18.782 1.00 94.06 92 ILE A O 1
ATOM 749 N N . GLN A 1 93 ? -1.988 -0.209 20.474 1.00 91.69 93 GLN A N 1
ATOM 750 C CA . GLN A 1 93 ? -1.528 -1.416 19.785 1.00 91.69 93 GLN A CA 1
ATOM 751 C C . GLN A 1 93 ? -2.582 -2.511 19.954 1.00 91.69 93 GLN A C 1
ATOM 753 O O . GLN A 1 93 ? -3.074 -2.722 21.058 1.00 91.69 93 GLN A O 1
ATOM 758 N N . ILE A 1 94 ? -2.966 -3.148 18.849 1.00 87.69 94 ILE A N 1
ATOM 759 C CA . ILE A 1 94 ? -4.059 -4.123 18.802 1.00 87.69 94 ILE A CA 1
ATOM 760 C C . ILE A 1 94 ? -3.477 -5.472 18.403 1.00 87.69 94 ILE A C 1
ATOM 762 O O . ILE A 1 94 ? -3.450 -5.815 17.217 1.00 87.69 94 ILE A O 1
ATOM 766 N N . ASP A 1 95 ? -2.960 -6.207 19.384 1.00 83.56 95 ASP A N 1
ATOM 767 C CA . ASP A 1 95 ? -2.268 -7.481 19.165 1.00 83.56 95 ASP A CA 1
ATOM 768 C C . ASP A 1 95 ? -3.156 -8.503 18.435 1.00 83.56 95 ASP A C 1
ATOM 770 O O . ASP A 1 95 ? -2.669 -9.290 17.628 1.00 83.56 95 ASP A O 1
ATOM 774 N N . GLU A 1 96 ? -4.479 -8.424 18.602 1.00 82.88 96 GLU A N 1
ATOM 775 C CA . GLU A 1 96 ? -5.457 -9.267 17.908 1.00 82.88 96 GLU A CA 1
ATOM 776 C C . GLU A 1 96 ? -5.449 -9.075 16.383 1.00 82.88 96 GLU A C 1
ATOM 778 O O . GLU A 1 96 ? -5.760 -10.003 15.633 1.00 82.88 96 GLU A O 1
ATOM 783 N N . LEU A 1 97 ? -5.071 -7.882 15.912 1.00 79.31 97 LEU A N 1
ATOM 784 C CA . LEU A 1 97 ? -4.890 -7.572 14.490 1.00 79.31 97 LEU A CA 1
ATOM 785 C C . LEU A 1 97 ? -3.441 -7.796 14.028 1.00 79.31 97 LEU A C 1
ATOM 787 O O . LEU A 1 97 ? -3.184 -7.903 12.821 1.00 79.31 97 LEU A O 1
ATOM 791 N N . TYR A 1 98 ? -2.499 -7.908 14.968 1.00 73.25 98 TYR A N 1
ATOM 792 C CA . TYR A 1 98 ? -1.101 -8.236 14.715 1.00 73.25 98 TYR A CA 1
ATOM 793 C C . TYR A 1 98 ? -0.884 -9.753 14.733 1.00 73.25 98 TYR A C 1
ATOM 795 O O . TYR A 1 98 ? -0.431 -10.347 15.704 1.00 73.25 98 TYR A O 1
ATOM 803 N N . GLN A 1 99 ? -1.110 -10.402 13.592 1.00 68.81 99 GLN A N 1
ATOM 804 C CA . GLN A 1 99 ? -0.547 -11.737 13.376 1.00 68.81 99 GLN A CA 1
ATOM 805 C C . GLN A 1 99 ? 0.855 -11.592 12.799 1.00 68.81 99 GLN A C 1
ATOM 807 O O . GLN A 1 99 ? 0.981 -11.395 11.589 1.00 68.81 99 GLN A O 1
ATOM 812 N N . GLU A 1 100 ? 1.888 -11.694 13.642 1.00 67.81 100 GLU A N 1
ATOM 813 C CA . GLU A 1 100 ? 3.280 -11.598 13.195 1.00 67.81 100 GLU A CA 1
ATOM 814 C C . GLU A 1 100 ? 3.534 -12.586 12.044 1.00 67.81 100 GLU A C 1
ATOM 816 O O . GLU A 1 100 ? 3.432 -13.812 12.179 1.00 67.81 100 GLU A O 1
ATOM 821 N N . ARG A 1 101 ? 3.813 -12.045 10.856 1.00 72.19 101 ARG A N 1
ATOM 822 C CA . ARG A 1 101 ? 4.064 -12.837 9.654 1.00 72.19 101 ARG A CA 1
ATOM 823 C C . ARG A 1 101 ? 5.563 -13.012 9.465 1.00 72.19 101 ARG A C 1
ATOM 825 O O . ARG A 1 101 ? 6.290 -12.067 9.178 1.00 72.19 101 ARG A O 1
ATOM 832 N N . LYS A 1 102 ? 6.024 -14.263 9.525 1.00 67.25 102 LYS A N 1
ATOM 833 C CA . LYS A 1 102 ? 7.370 -14.626 9.063 1.00 67.25 102 LYS A CA 1
ATOM 834 C C . LYS A 1 102 ? 7.388 -14.674 7.529 1.00 67.25 102 LYS A C 1
ATOM 836 O O . LYS A 1 102 ? 6.473 -15.224 6.918 1.00 67.25 102 LYS A O 1
ATOM 841 N N . ASN A 1 103 ? 8.462 -14.167 6.919 1.00 80.69 103 ASN A N 1
ATOM 842 C CA . ASN A 1 103 ? 8.741 -14.206 5.471 1.00 80.69 103 ASN A CA 1
ATOM 843 C C . ASN A 1 103 ? 7.915 -13.261 4.576 1.00 80.69 103 ASN A C 1
ATOM 845 O O . ASN A 1 103 ? 7.548 -13.623 3.452 1.00 80.69 103 ASN A O 1
ATOM 849 N N . THR A 1 104 ? 7.657 -12.037 5.031 1.00 91.88 104 THR A N 1
ATOM 850 C CA . THR A 1 104 ? 7.028 -10.999 4.206 1.00 91.88 104 THR A CA 1
ATOM 851 C C . THR A 1 104 ? 7.844 -10.671 2.957 1.00 91.88 104 THR A C 1
ATOM 853 O O . THR A 1 104 ? 9.043 -10.394 3.013 1.00 91.88 104 THR A O 1
ATOM 856 N N . ARG A 1 105 ? 7.178 -10.641 1.799 1.00 94.88 105 ARG A N 1
ATOM 857 C CA . ARG A 1 105 ? 7.773 -10.170 0.546 1.00 94.88 105 ARG A CA 1
ATOM 858 C C . ARG A 1 105 ? 7.607 -8.666 0.419 1.00 94.88 105 ARG A C 1
ATOM 860 O O . ARG A 1 105 ? 6.540 -8.183 0.050 1.00 94.88 105 ARG A O 1
ATOM 867 N N . ILE A 1 106 ? 8.688 -7.941 0.666 1.00 97.62 106 ILE A N 1
ATOM 868 C CA . ILE A 1 106 ? 8.792 -6.508 0.382 1.00 97.62 106 ILE A CA 1
ATOM 869 C C . ILE A 1 106 ? 9.323 -6.356 -1.049 1.00 97.62 106 ILE A C 1
ATOM 871 O O . ILE A 1 106 ? 10.485 -6.662 -1.326 1.00 97.62 106 ILE A O 1
ATOM 875 N N . ILE A 1 107 ? 8.445 -5.958 -1.968 1.00 98.44 107 ILE A N 1
ATOM 876 C CA . ILE A 1 107 ? 8.679 -5.936 -3.413 1.00 98.44 107 ILE A CA 1
ATOM 877 C C . ILE A 1 107 ? 8.797 -4.487 -3.890 1.00 98.44 107 ILE A C 1
ATOM 879 O O . ILE A 1 107 ? 7.796 -3.777 -3.995 1.00 98.44 107 ILE A O 1
ATOM 883 N N . ALA A 1 108 ? 10.006 -4.062 -4.250 1.00 98.62 108 ALA A N 1
ATOM 884 C CA . ALA A 1 108 ? 10.224 -2.778 -4.904 1.00 98.62 108 ALA A CA 1
ATOM 885 C C . ALA A 1 108 ? 9.654 -2.790 -6.330 1.00 98.62 108 ALA A C 1
ATOM 887 O O . ALA A 1 108 ? 9.941 -3.700 -7.109 1.00 98.62 108 ALA A O 1
ATOM 888 N N . VAL A 1 109 ? 8.902 -1.761 -6.713 1.00 98.50 109 VAL A N 1
ATOM 889 C CA . VAL A 1 109 ? 8.541 -1.495 -8.112 1.00 98.50 109 VAL A CA 1
ATOM 890 C C . VAL A 1 109 ? 9.360 -0.299 -8.584 1.00 98.50 109 VAL A C 1
ATOM 892 O O . VAL A 1 109 ? 9.186 0.816 -8.097 1.00 98.50 109 VAL A O 1
ATOM 895 N N . ILE A 1 110 ? 10.289 -0.540 -9.512 1.00 98.31 110 ILE A N 1
ATOM 896 C CA . ILE A 1 110 ? 11.369 0.396 -9.855 1.00 98.31 110 ILE A CA 1
ATOM 897 C C . ILE A 1 110 ? 11.522 0.587 -11.369 1.00 98.31 110 ILE A C 1
ATOM 899 O O . ILE A 1 110 ? 11.113 -0.258 -12.161 1.00 98.31 110 ILE A O 1
ATOM 903 N N . GLY A 1 111 ? 12.094 1.717 -11.790 1.00 97.88 111 GLY A N 1
ATOM 904 C CA . GLY A 1 111 ? 12.297 2.072 -13.192 1.00 97.88 111 GLY A CA 1
ATOM 905 C C . GLY A 1 111 ? 12.127 3.572 -13.475 1.00 97.88 111 GLY A C 1
ATOM 906 O O . GLY A 1 111 ? 11.710 4.331 -12.594 1.00 97.88 111 GLY A O 1
ATOM 907 N N . PRO A 1 112 ? 12.380 4.016 -14.718 1.00 97.25 112 PRO A N 1
ATOM 908 C CA . PRO A 1 112 ? 12.402 5.427 -15.092 1.00 97.25 112 PRO A CA 1
ATOM 909 C C . PRO A 1 112 ? 11.083 6.154 -14.829 1.00 97.25 112 PRO A C 1
ATOM 911 O O . PRO A 1 112 ? 9.999 5.561 -14.843 1.00 97.25 112 PRO A O 1
ATOM 914 N N . SER A 1 113 ? 11.131 7.475 -14.666 1.00 94.81 113 SER A N 1
ATOM 915 C CA . SER A 1 113 ? 9.927 8.316 -14.739 1.00 94.81 113 SER A CA 1
ATOM 916 C C . SER A 1 113 ? 9.117 8.008 -16.003 1.00 94.81 113 SER A C 1
ATOM 918 O O . SER A 1 113 ? 9.688 7.810 -17.077 1.00 94.81 113 SER A O 1
ATOM 920 N N . HIS A 1 114 ? 7.790 7.967 -15.871 1.00 92.50 114 HIS A N 1
ATOM 921 C CA . HIS A 1 114 ? 6.854 7.648 -16.959 1.00 92.50 114 HIS A CA 1
ATOM 922 C C . HIS A 1 114 ? 7.006 6.247 -17.582 1.00 92.50 114 HIS A C 1
ATOM 924 O O . HIS A 1 114 ? 6.500 6.012 -18.671 1.00 92.50 114 HIS A O 1
ATOM 930 N N . SER A 1 115 ? 7.642 5.285 -16.901 1.00 95.31 115 SER A N 1
ATOM 931 C CA . SER A 1 115 ? 7.706 3.900 -17.394 1.00 95.31 115 SER A CA 1
ATOM 932 C C . SER A 1 115 ? 6.428 3.077 -17.171 1.00 95.31 115 SER A C 1
ATOM 934 O O . SER A 1 115 ? 6.347 1.936 -17.617 1.00 95.31 115 SER A O 1
ATOM 936 N N . GLY A 1 116 ? 5.429 3.629 -16.475 1.00 94.06 116 GLY A N 1
ATOM 937 C CA . GLY A 1 116 ? 4.188 2.928 -16.133 1.00 94.06 116 GLY A CA 1
ATOM 938 C C . GLY A 1 116 ? 4.205 2.201 -14.783 1.00 94.06 116 GLY A C 1
ATOM 939 O O . GLY A 1 116 ? 3.271 1.458 -14.518 1.00 94.06 116 GLY A O 1
ATOM 940 N N . LYS A 1 117 ? 5.209 2.428 -13.916 1.00 95.00 117 LYS A N 1
ATOM 941 C CA . LYS A 1 117 ? 5.298 1.836 -12.559 1.00 95.00 117 LYS A CA 1
ATOM 942 C C . LYS A 1 117 ? 4.005 1.955 -11.758 1.00 95.00 117 LYS A C 1
ATOM 944 O O . LYS A 1 117 ? 3.406 0.938 -11.448 1.00 95.00 117 LYS A O 1
ATOM 949 N N . SER A 1 118 ? 3.546 3.182 -11.499 1.00 93.50 118 SER A N 1
ATOM 950 C CA . SER A 1 118 ? 2.350 3.427 -10.686 1.00 93.50 118 SER A CA 1
ATOM 951 C C . SER A 1 118 ? 1.105 2.750 -11.264 1.00 93.50 118 SER A C 1
ATOM 953 O O . SER A 1 118 ? 0.287 2.229 -10.515 1.00 93.50 118 SER A O 1
ATOM 955 N N . ILE A 1 119 ? 0.982 2.728 -12.598 1.00 94.00 119 ILE A N 1
ATOM 956 C CA . ILE A 1 119 ? -0.127 2.069 -13.302 1.00 94.00 119 ILE A CA 1
ATOM 957 C C . ILE A 1 119 ? -0.038 0.553 -13.115 1.00 94.00 119 ILE A C 1
ATOM 959 O O . ILE A 1 119 ? -1.011 -0.075 -12.721 1.00 94.00 119 ILE A O 1
ATOM 963 N N . PHE A 1 120 ? 1.141 -0.026 -13.344 1.00 95.69 120 PHE A N 1
ATOM 964 C CA . PHE A 1 120 ? 1.387 -1.449 -13.142 1.00 95.69 120 PHE A CA 1
ATOM 965 C C . PHE A 1 120 ? 1.129 -1.879 -11.692 1.00 95.69 120 PHE A C 1
ATOM 967 O O . PHE A 1 120 ? 0.460 -2.883 -11.475 1.00 95.69 120 PHE A O 1
ATOM 974 N N . THR A 1 121 ? 1.619 -1.122 -10.705 1.00 96.00 121 THR A N 1
ATOM 975 C CA . THR A 1 121 ? 1.411 -1.407 -9.278 1.00 96.00 121 THR A CA 1
ATOM 976 C C . THR A 1 121 ? -0.070 -1.378 -8.921 1.00 96.00 121 THR A C 1
ATOM 978 O O . THR A 1 121 ? -0.550 -2.296 -8.256 1.00 96.00 121 THR A O 1
ATOM 981 N N . TYR A 1 122 ? -0.800 -0.358 -9.388 1.00 95.19 122 TYR A N 1
ATOM 982 C CA . TYR A 1 122 ? -2.244 -0.264 -9.187 1.00 95.19 122 TYR A CA 1
ATOM 983 C C . TYR A 1 122 ? -2.968 -1.466 -9.799 1.00 95.19 122 TYR A C 1
ATOM 985 O O . TYR A 1 122 ? -3.738 -2.130 -9.113 1.00 95.19 122 TYR A O 1
ATOM 993 N N . GLU A 1 123 ? -2.684 -1.789 -11.061 1.00 95.56 123 GLU A N 1
ATOM 994 C CA . GLU A 1 123 ? -3.362 -2.875 -11.771 1.00 95.56 123 GLU A CA 1
ATOM 995 C C . GLU A 1 123 ? -3.058 -4.250 -11.196 1.00 95.56 123 GLU A C 1
ATOM 997 O O . GLU A 1 123 ? -3.962 -5.066 -11.019 1.00 95.56 123 GLU A O 1
ATOM 1002 N N . LEU A 1 124 ? -1.801 -4.498 -10.827 1.00 96.00 124 LEU A N 1
ATOM 1003 C CA . LEU A 1 124 ? -1.415 -5.721 -10.138 1.00 96.00 124 LEU A CA 1
ATOM 1004 C C . LEU A 1 124 ? -2.192 -5.866 -8.825 1.00 96.00 124 LEU A C 1
ATOM 1006 O O . LEU A 1 124 ? -2.696 -6.948 -8.527 1.00 96.00 124 LEU A O 1
ATOM 1010 N N . PHE A 1 125 ? -2.316 -4.789 -8.051 1.00 95.19 125 PHE A N 1
ATOM 1011 C CA . PHE A 1 125 ? -3.048 -4.799 -6.789 1.00 95.19 125 PHE A CA 1
ATOM 1012 C C . PHE A 1 125 ? -4.557 -5.001 -6.984 1.00 95.19 125 PHE A C 1
ATOM 1014 O O . PHE A 1 125 ? -5.140 -5.887 -6.356 1.00 95.19 125 PHE A O 1
ATOM 1021 N N . LEU A 1 126 ? -5.180 -4.250 -7.895 1.00 93.56 126 LEU A N 1
ATOM 1022 C CA . LEU A 1 126 ? -6.608 -4.348 -8.194 1.00 93.56 126 LEU A CA 1
ATOM 1023 C C . LEU A 1 126 ? -6.979 -5.734 -8.736 1.00 93.56 126 LEU A C 1
ATOM 1025 O O . LEU A 1 126 ? -7.956 -6.340 -8.303 1.00 93.56 126 LEU A O 1
ATOM 1029 N N . GLN A 1 127 ? -6.187 -6.280 -9.657 1.00 95.06 127 GLN A N 1
ATOM 1030 C CA . GLN A 1 127 ? -6.441 -7.613 -10.204 1.00 95.06 127 GLN A CA 1
ATOM 1031 C C . GLN A 1 127 ? -6.128 -8.726 -9.203 1.00 95.06 127 GLN A C 1
ATOM 1033 O O . GLN A 1 127 ? -6.745 -9.788 -9.272 1.00 95.06 127 GLN A O 1
ATOM 1038 N N . SER A 1 128 ? -5.246 -8.484 -8.227 1.00 95.12 128 SER A N 1
ATOM 1039 C CA . SER A 1 128 ? -5.069 -9.400 -7.094 1.00 95.12 128 SER A CA 1
ATOM 1040 C C . SER A 1 128 ? -6.312 -9.428 -6.202 1.00 95.12 128 SER A C 1
ATOM 1042 O O . SER A 1 128 ? -6.757 -10.515 -5.847 1.00 95.12 128 SER A O 1
ATOM 1044 N N . LEU A 1 129 ? -6.930 -8.271 -5.927 1.00 92.31 129 LEU A N 1
ATOM 1045 C CA . LEU A 1 129 ? -8.222 -8.193 -5.226 1.00 92.31 129 LEU A CA 1
ATOM 1046 C C . LEU A 1 129 ? -9.334 -8.921 -5.988 1.00 92.31 129 LEU A C 1
ATOM 1048 O O . LEU A 1 129 ? -10.088 -9.676 -5.387 1.00 92.31 129 LEU A O 1
ATOM 1052 N N . LYS A 1 130 ? -9.403 -8.760 -7.315 1.00 92.38 130 LYS A N 1
ATOM 1053 C CA . LYS A 1 130 ? -10.380 -9.476 -8.155 1.00 92.38 130 LYS A CA 1
ATOM 1054 C C . LYS A 1 130 ? -10.131 -10.990 -8.198 1.00 92.38 130 LYS A C 1
ATOM 1056 O O . LYS A 1 130 ? -11.073 -11.761 -8.329 1.00 92.38 130 LYS A O 1
ATOM 1061 N N . SER A 1 131 ? -8.871 -11.426 -8.124 1.00 92.25 131 SER A N 1
ATOM 1062 C CA . SER A 1 131 ? -8.503 -12.846 -8.205 1.00 92.25 131 SER A CA 1
ATOM 1063 C C . SER A 1 131 ? -8.626 -13.595 -6.874 1.00 92.25 131 SER A C 1
ATOM 1065 O O . SER A 1 131 ? -8.821 -14.814 -6.881 1.00 92.25 131 SER A O 1
ATOM 1067 N N . ASP A 1 132 ? -8.400 -12.912 -5.755 1.00 91.94 132 ASP A N 1
ATOM 1068 C CA . ASP A 1 132 ? -8.505 -13.448 -4.398 1.00 91.94 132 ASP A CA 1
ATOM 1069 C C . ASP A 1 132 ? -8.724 -12.299 -3.415 1.00 91.94 132 ASP A C 1
ATOM 1071 O O . ASP A 1 132 ? -7.780 -11.749 -2.837 1.00 91.94 132 ASP A O 1
ATOM 1075 N N . PHE A 1 133 ? -9.985 -11.912 -3.257 1.00 90.94 133 PHE A N 1
ATOM 1076 C CA . PHE A 1 133 ? -10.341 -10.763 -2.442 1.00 90.94 133 PHE A CA 1
ATOM 1077 C C . PHE A 1 133 ? -9.878 -10.928 -0.991 1.00 90.94 133 PHE A C 1
ATOM 1079 O O . PHE A 1 133 ? -9.203 -10.045 -0.467 1.00 90.94 133 PHE A O 1
ATOM 1086 N N . ASN A 1 134 ? -10.137 -12.085 -0.376 1.00 89.31 134 ASN A N 1
ATOM 1087 C CA . ASN A 1 134 ? -9.765 -12.351 1.014 1.00 89.31 134 ASN A CA 1
ATOM 1088 C C . ASN A 1 134 ? -8.248 -12.288 1.220 1.00 89.31 134 ASN A C 1
ATOM 1090 O O . ASN A 1 134 ? -7.775 -11.615 2.141 1.00 89.31 134 ASN A O 1
ATOM 1094 N N . PHE A 1 135 ? -7.463 -12.940 0.354 1.00 90.81 135 PHE A N 1
ATOM 1095 C CA . PHE A 1 135 ? -6.010 -12.882 0.472 1.00 90.81 135 PHE A CA 1
ATOM 1096 C C . PHE A 1 135 ? -5.493 -11.457 0.269 1.00 90.81 135 PHE A C 1
ATOM 1098 O O . PHE A 1 135 ? -4.757 -10.951 1.116 1.00 90.81 135 PHE A O 1
ATOM 1105 N N . ALA A 1 136 ? -5.865 -10.804 -0.834 1.00 92.62 136 ALA A N 1
ATOM 1106 C CA . ALA A 1 136 ? -5.300 -9.514 -1.210 1.00 92.62 136 ALA A CA 1
ATOM 1107 C C . ALA A 1 136 ? -5.736 -8.376 -0.276 1.00 92.62 136 ALA A C 1
ATOM 1109 O O . ALA A 1 136 ? -4.930 -7.490 0.029 1.00 92.62 136 ALA A O 1
ATOM 1110 N N . ASN A 1 137 ? -6.976 -8.405 0.217 1.00 90.94 137 ASN A N 1
ATOM 1111 C CA . ASN A 1 137 ? -7.480 -7.442 1.193 1.00 90.94 137 ASN A CA 1
ATOM 1112 C C . ASN A 1 137 ? -6.681 -7.508 2.502 1.00 90.94 137 ASN A C 1
ATOM 1114 O O . ASN A 1 137 ? -6.219 -6.484 3.012 1.00 90.94 137 ASN A O 1
ATOM 1118 N N . ASN A 1 138 ? -6.442 -8.726 2.994 1.00 89.19 138 ASN A N 1
ATOM 1119 C CA . ASN A 1 138 ? -5.858 -8.932 4.315 1.00 89.19 138 ASN A CA 1
ATOM 1120 C C . ASN A 1 138 ? -4.326 -8.921 4.291 1.00 89.19 138 ASN A C 1
ATOM 1122 O O . ASN A 1 138 ? -3.709 -8.397 5.216 1.00 89.19 138 ASN A O 1
ATOM 1126 N N . ASN A 1 139 ? -3.698 -9.422 3.225 1.00 91.62 139 ASN A N 1
ATOM 1127 C CA . ASN A 1 139 ? -2.266 -9.739 3.214 1.00 91.62 139 ASN A CA 1
ATOM 1128 C C . ASN A 1 139 ? -1.417 -8.872 2.282 1.00 91.62 139 ASN A C 1
ATOM 1130 O O . ASN A 1 139 ? -0.194 -9.004 2.314 1.00 91.62 139 ASN A O 1
ATOM 1134 N N . MET A 1 140 ? -2.021 -8.009 1.461 1.00 94.56 140 MET A N 1
ATOM 1135 C CA . MET A 1 140 ? -1.277 -7.134 0.550 1.00 94.56 140 MET A CA 1
ATOM 1136 C C . MET A 1 140 ? -1.321 -5.677 1.022 1.00 94.56 140 MET A C 1
ATOM 1138 O O . MET A 1 140 ? -2.255 -5.270 1.713 1.00 94.56 140 MET A O 1
ATOM 1142 N N . PHE A 1 141 ? -0.327 -4.874 0.652 1.00 95.12 141 PHE A N 1
ATOM 1143 C CA . PHE A 1 141 ? -0.338 -3.423 0.864 1.00 95.12 141 PHE A CA 1
ATOM 1144 C C . PHE A 1 141 ? 0.555 -2.720 -0.161 1.00 95.12 141 PHE A C 1
ATOM 1146 O O . PHE A 1 141 ? 1.520 -3.310 -0.645 1.00 95.12 141 PHE A O 1
ATOM 1153 N N . VAL A 1 142 ? 0.235 -1.470 -0.498 1.00 96.25 142 VAL A N 1
ATOM 1154 C CA . VAL A 1 142 ? 1.038 -0.635 -1.402 1.00 96.25 142 VAL A CA 1
ATOM 1155 C C . VAL A 1 142 ? 1.513 0.600 -0.647 1.00 96.25 142 VAL A C 1
ATOM 1157 O O . VAL A 1 142 ? 0.704 1.392 -0.172 1.00 96.25 142 VAL A O 1
ATOM 1160 N N . ILE A 1 143 ? 2.827 0.783 -0.577 1.00 96.31 143 ILE A N 1
ATOM 1161 C CA . ILE A 1 143 ? 3.481 1.982 -0.061 1.00 96.31 143 ILE A CA 1
ATOM 1162 C C . ILE A 1 143 ? 3.932 2.820 -1.256 1.00 96.31 143 ILE A C 1
ATOM 1164 O O . ILE A 1 143 ? 4.694 2.357 -2.105 1.00 96.31 143 ILE A O 1
ATOM 1168 N N . LYS A 1 144 ? 3.474 4.072 -1.317 1.00 95.31 144 LYS A N 1
ATOM 1169 C CA . LYS A 1 144 ? 3.987 5.076 -2.256 1.00 95.31 144 LYS A CA 1
ATOM 1170 C C . LYS A 1 144 ? 5.214 5.715 -1.621 1.00 95.31 144 LYS A C 1
ATOM 1172 O O . LYS A 1 144 ? 5.090 6.436 -0.637 1.00 95.31 144 LYS A O 1
ATOM 1177 N N . ALA A 1 145 ? 6.384 5.417 -2.168 1.00 95.75 145 ALA A N 1
ATOM 1178 C CA . ALA A 1 145 ? 7.670 5.769 -1.577 1.00 95.75 145 ALA A CA 1
ATOM 1179 C C . ALA A 1 145 ? 8.328 6.985 -2.251 1.00 95.75 145 ALA A C 1
ATOM 1181 O O . ALA A 1 145 ? 9.531 7.200 -2.130 1.00 95.75 145 ALA A O 1
ATOM 1182 N N . ALA A 1 146 ? 7.541 7.776 -2.983 1.00 94.25 146 ALA A N 1
ATOM 1183 C CA . ALA A 1 146 ? 7.971 9.023 -3.590 1.00 94.25 146 ALA A CA 1
ATOM 1184 C C . ALA A 1 146 ? 7.037 10.163 -3.163 1.00 94.25 146 ALA A C 1
ATOM 1186 O O . ALA A 1 146 ? 5.815 10.002 -3.229 1.00 94.25 146 ALA A O 1
ATOM 1187 N N . PRO A 1 147 ? 7.572 11.340 -2.800 1.00 92.50 147 PRO A N 1
ATOM 1188 C CA . PRO A 1 147 ? 6.778 12.504 -2.426 1.00 92.50 147 PRO A CA 1
ATOM 1189 C C . PRO A 1 147 ? 6.266 13.227 -3.679 1.00 92.50 147 PRO A C 1
ATOM 1191 O O . PRO A 1 147 ? 6.412 14.434 -3.834 1.00 92.50 147 PRO A O 1
ATOM 1194 N N . ASP A 1 148 ? 5.703 12.489 -4.633 1.00 89.12 148 ASP A N 1
ATOM 1195 C CA . ASP A 1 148 ? 5.280 13.023 -5.925 1.00 89.12 148 ASP A CA 1
ATOM 1196 C C . ASP A 1 148 ? 3.809 13.460 -5.948 1.00 89.12 148 ASP A C 1
ATOM 1198 O O . ASP A 1 148 ? 3.328 13.895 -6.998 1.00 89.12 148 ASP A O 1
ATOM 1202 N N . GLY A 1 149 ? 3.117 13.377 -4.810 1.00 85.62 149 GLY A N 1
ATOM 1203 C CA . GLY A 1 149 ? 1.716 13.764 -4.656 1.00 85.62 149 GLY A CA 1
ATOM 1204 C C . GLY A 1 149 ? 0.727 12.808 -5.321 1.00 85.62 149 GLY A C 1
ATOM 1205 O O . GLY A 1 149 ? -0.432 13.176 -5.491 1.00 85.62 149 GLY A O 1
ATOM 1206 N N . GLU A 1 150 ? 1.162 11.619 -5.749 1.00 86.88 150 GLU A N 1
ATOM 1207 C CA . GLU A 1 150 ? 0.293 10.605 -6.348 1.00 86.88 150 GLU A CA 1
ATOM 1208 C C . GLU A 1 150 ? -0.022 9.463 -5.371 1.00 86.88 150 GLU A C 1
ATOM 1210 O O . GLU A 1 150 ? 0.701 9.186 -4.415 1.00 86.88 150 GLU A O 1
ATOM 1215 N N . GLY A 1 151 ? -1.103 8.741 -5.649 1.00 85.12 151 GLY A N 1
ATOM 1216 C CA . GLY A 1 151 ? -1.517 7.550 -4.915 1.00 85.12 151 GLY A CA 1
ATOM 1217 C C . GLY A 1 151 ? -2.261 6.570 -5.812 1.00 85.12 151 GLY A C 1
ATOM 1218 O O . GLY A 1 151 ? -2.264 6.719 -7.033 1.00 85.12 151 GLY A O 1
ATOM 1219 N N . LEU A 1 152 ? -2.908 5.568 -5.213 1.00 86.44 152 LEU A N 1
ATOM 1220 C CA . LEU A 1 152 ? -3.848 4.717 -5.953 1.00 86.44 152 LEU A CA 1
ATOM 1221 C C . LEU A 1 152 ? -5.047 5.544 -6.459 1.00 86.44 152 LEU A C 1
ATOM 1223 O O . LEU A 1 152 ? -5.444 5.391 -7.610 1.00 86.44 152 LEU A O 1
ATOM 1227 N N . TRP A 1 153 ? -5.502 6.520 -5.658 1.00 87.56 153 TRP A N 1
ATOM 1228 C CA . TRP A 1 153 ? -6.579 7.465 -5.998 1.00 87.56 153 TRP A CA 1
ATOM 1229 C C . TRP A 1 153 ? -6.352 8.203 -7.324 1.00 87.56 153 TRP A C 1
ATOM 1231 O O . TRP A 1 153 ? -7.299 8.561 -8.013 1.00 87.56 153 TRP A O 1
ATOM 1241 N N . THR A 1 154 ? -5.091 8.419 -7.712 1.00 89.12 154 THR A N 1
ATOM 1242 C CA . THR A 1 154 ? -4.720 9.123 -8.947 1.00 89.12 154 THR A CA 1
ATOM 1243 C C . THR A 1 154 ? -5.222 8.401 -10.200 1.00 89.12 154 THR A C 1
ATOM 1245 O O . THR A 1 154 ? -5.358 9.026 -11.247 1.00 89.12 154 THR A O 1
ATOM 1248 N N . ARG A 1 155 ? -5.469 7.089 -10.115 1.00 87.94 155 ARG A N 1
ATOM 1249 C CA . ARG A 1 155 ? -6.027 6.289 -11.211 1.00 87.94 155 ARG A CA 1
ATOM 1250 C C . ARG A 1 155 ? -7.553 6.175 -11.153 1.00 87.94 155 ARG A C 1
ATOM 1252 O O . ARG A 1 155 ? -8.162 5.882 -12.167 1.00 87.94 155 ARG A O 1
ATOM 1259 N N . GLU A 1 156 ? -8.148 6.443 -9.997 1.00 86.81 156 GLU A N 1
ATOM 1260 C CA . GLU A 1 156 ? -9.599 6.386 -9.762 1.00 86.81 156 GLU A CA 1
ATOM 1261 C C . GLU A 1 156 ? -10.280 7.746 -9.969 1.00 86.81 156 GLU A C 1
ATOM 1263 O O . GLU A 1 156 ? -11.492 7.872 -9.832 1.00 86.81 156 GLU A O 1
ATOM 1268 N N . CYS A 1 157 ? -9.494 8.782 -10.261 1.00 87.19 157 CYS A N 1
ATOM 1269 C CA . CYS A 1 157 ? -9.939 10.162 -10.354 1.00 87.19 157 CYS A CA 1
ATOM 1270 C C . CYS A 1 157 ? -9.701 10.709 -11.765 1.00 87.19 157 CYS A C 1
ATOM 1272 O O . CYS A 1 157 ? -8.684 10.404 -12.395 1.00 87.19 157 CYS A O 1
ATOM 1274 N N . ASP A 1 158 ? -10.621 11.554 -12.244 1.00 88.44 158 ASP A N 1
ATOM 1275 C CA . ASP A 1 158 ? -10.473 12.239 -13.528 1.00 88.44 158 ASP A CA 1
ATOM 1276 C C . ASP A 1 158 ? -9.157 13.030 -13.595 1.00 88.44 158 ASP A C 1
ATOM 1278 O O . ASP A 1 158 ? -8.687 13.624 -12.617 1.00 88.44 158 ASP A O 1
ATOM 1282 N N . LYS A 1 159 ? -8.556 13.067 -14.785 1.00 86.06 159 LYS A N 1
ATOM 1283 C CA . LYS A 1 159 ? -7.238 13.668 -15.000 1.00 86.06 159 LYS A CA 1
ATOM 1284 C C . LYS A 1 159 ? -7.179 15.148 -14.638 1.00 86.06 159 LYS A C 1
ATOM 1286 O O . LYS A 1 159 ? -6.130 15.602 -14.171 1.00 86.06 159 LYS A O 1
ATOM 1291 N N . ASN A 1 160 ? -8.259 15.896 -14.849 1.00 90.75 160 ASN A N 1
ATOM 1292 C CA . ASN A 1 160 ? -8.295 17.318 -14.532 1.00 90.75 160 ASN A CA 1
ATOM 1293 C C . ASN A 1 160 ? -8.291 17.527 -13.017 1.00 90.75 160 ASN A C 1
ATOM 1295 O O . ASN A 1 160 ? -7.501 18.332 -12.521 1.00 90.75 160 ASN A O 1
ATOM 1299 N N . TYR A 1 161 ? -9.066 16.731 -12.274 1.00 91.69 161 TYR A N 1
ATOM 1300 C CA . TYR A 1 161 ? -9.031 16.751 -10.811 1.00 91.69 161 TYR A CA 1
ATOM 1301 C C . TYR A 1 161 ? -7.686 16.285 -10.264 1.00 91.69 161 TYR A C 1
ATOM 1303 O O . TYR A 1 161 ? -7.142 16.929 -9.374 1.00 91.69 161 TYR A O 1
ATOM 1311 N N . VAL A 1 162 ? -7.083 15.240 -10.833 1.00 90.31 162 VAL A N 1
ATOM 1312 C CA . VAL A 1 162 ? -5.724 14.822 -10.462 1.00 90.31 162 VAL A CA 1
ATOM 1313 C C . VAL A 1 162 ? -4.731 15.965 -10.639 1.00 90.31 162 VAL A C 1
ATOM 1315 O O . VAL A 1 162 ? -3.927 16.223 -9.746 1.00 90.31 162 VAL A O 1
ATOM 1318 N N . LYS A 1 163 ? -4.762 16.654 -11.786 1.00 90.12 163 LYS A N 1
ATOM 1319 C CA . LYS A 1 163 ? -3.866 17.784 -12.060 1.00 90.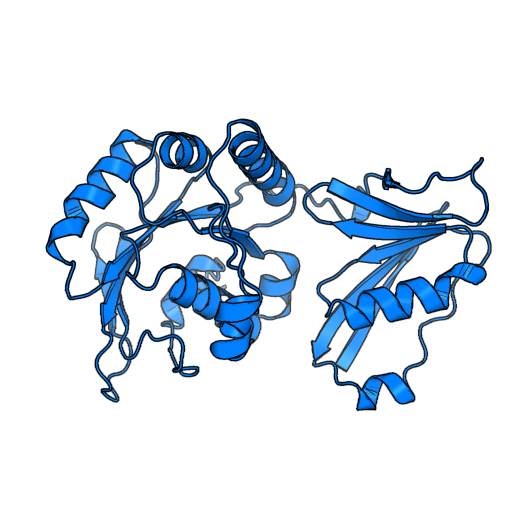12 163 LYS A CA 1
ATOM 1320 C C . LYS A 1 163 ? -4.078 18.924 -11.063 1.00 90.12 163 LYS A C 1
ATOM 1322 O O . LYS A 1 163 ? -3.099 19.546 -10.666 1.00 90.12 163 LYS A O 1
ATOM 1327 N N . PHE A 1 164 ? -5.326 19.172 -10.676 1.00 93.38 164 PHE A N 1
ATOM 1328 C CA . PHE A 1 164 ? -5.706 20.224 -9.740 1.00 93.38 164 PHE A CA 1
ATOM 1329 C C . PHE A 1 164 ? -5.330 19.901 -8.283 1.00 93.38 164 PHE A C 1
ATOM 1331 O O . PHE A 1 164 ? -4.774 20.746 -7.593 1.00 93.38 164 PHE A O 1
ATOM 1338 N N . LEU A 1 165 ? -5.592 18.674 -7.821 1.00 92.00 165 LEU A N 1
ATOM 1339 C CA . LEU A 1 165 ? -5.414 18.254 -6.424 1.00 92.00 165 LEU A CA 1
ATOM 1340 C C . LEU A 1 165 ? -3.978 17.838 -6.085 1.00 92.00 165 LEU A C 1
ATOM 1342 O O . LEU A 1 165 ? -3.590 17.811 -4.917 1.00 92.00 165 LEU A O 1
ATOM 1346 N N . ARG A 1 166 ? -3.181 17.451 -7.085 1.00 93.06 166 ARG A N 1
ATOM 1347 C CA . ARG A 1 166 ? -1.837 16.916 -6.864 1.00 93.06 166 ARG A CA 1
ATOM 1348 C C . ARG A 1 166 ? -0.865 18.003 -6.406 1.00 93.06 166 ARG A C 1
ATOM 1350 O O . ARG A 1 166 ? -0.462 18.862 -7.188 1.00 93.06 166 ARG A O 1
ATOM 1357 N N . ILE A 1 167 ? -0.337 17.834 -5.197 1.00 91.44 167 ILE A N 1
ATOM 1358 C CA . ILE A 1 167 ? 0.744 18.658 -4.647 1.00 91.44 167 ILE A CA 1
ATOM 1359 C C . ILE A 1 167 ? 2.036 17.837 -4.621 1.00 91.44 167 ILE A C 1
ATOM 1361 O O . ILE A 1 167 ? 2.139 16.839 -3.910 1.00 91.44 167 ILE A O 1
ATOM 1365 N N . LYS A 1 168 ? 3.033 18.240 -5.418 1.00 91.50 168 LYS A N 1
ATOM 1366 C CA . LYS A 1 168 ? 4.346 17.576 -5.449 1.00 91.50 168 LYS A CA 1
ATOM 1367 C C . LYS A 1 168 ? 5.214 18.057 -4.289 1.00 91.50 168 LYS A C 1
ATOM 1369 O O . LYS A 1 168 ? 5.456 19.253 -4.157 1.00 91.50 168 LYS A O 1
ATOM 1374 N N . GLY A 1 169 ? 5.730 17.118 -3.509 1.00 90.00 169 GLY A N 1
ATOM 1375 C CA . GLY A 1 169 ? 6.751 17.359 -2.500 1.00 90.00 169 GLY A CA 1
ATOM 1376 C C . GLY A 1 169 ? 8.169 17.112 -3.021 1.00 90.00 169 GLY A C 1
ATOM 1377 O O . GLY A 1 169 ? 8.421 16.957 -4.220 1.00 90.00 169 GLY A O 1
ATOM 1378 N N . LYS A 1 170 ? 9.113 17.070 -2.081 1.00 90.75 170 LYS A N 1
ATOM 1379 C CA . LYS A 1 170 ? 10.515 16.696 -2.298 1.00 90.75 170 LYS A CA 1
ATOM 1380 C C . LYS A 1 170 ? 10.911 15.651 -1.267 1.00 90.75 170 LYS A C 1
ATOM 1382 O O . LYS A 1 170 ? 10.304 15.579 -0.200 1.00 90.75 170 LYS A O 1
ATOM 1387 N N . PHE A 1 171 ? 11.923 14.855 -1.597 1.00 90.69 171 PHE A N 1
ATOM 1388 C CA . PHE A 1 171 ? 12.544 14.000 -0.597 1.00 90.69 171 PHE A CA 1
ATOM 1389 C C . PHE A 1 171 ? 13.149 14.870 0.507 1.00 90.69 171 PHE A C 1
ATOM 1391 O O . PHE A 1 171 ? 13.692 15.945 0.249 1.00 90.69 171 PHE A O 1
ATOM 1398 N N . SER A 1 172 ? 12.995 14.401 1.736 1.00 91.94 172 SER A N 1
ATOM 1399 C CA . SER A 1 172 ? 13.618 14.936 2.937 1.00 91.94 172 SER A CA 1
ATOM 1400 C C . SER A 1 172 ? 13.965 13.756 3.835 1.00 91.94 172 SER A C 1
ATOM 1402 O O . SER A 1 172 ? 13.328 12.704 3.734 1.00 91.94 172 SER A O 1
ATOM 1404 N N . ASN A 1 173 ? 14.924 13.931 4.743 1.00 89.12 173 ASN A N 1
ATOM 1405 C CA . ASN A 1 173 ? 15.294 12.868 5.680 1.00 89.12 173 ASN A CA 1
ATOM 1406 C C . ASN A 1 173 ? 14.067 12.382 6.469 1.00 89.12 173 ASN A C 1
ATOM 1408 O O . ASN A 1 173 ? 13.824 11.185 6.545 1.00 89.12 173 ASN A O 1
ATOM 1412 N N . GLY A 1 174 ? 13.222 13.305 6.947 1.00 93.19 174 GLY A N 1
ATOM 1413 C CA . GLY A 1 174 ? 11.987 12.957 7.657 1.00 93.19 174 GLY A CA 1
ATOM 1414 C C . GLY A 1 174 ? 10.993 12.151 6.811 1.00 93.19 174 GLY A C 1
ATOM 1415 O O . GLY A 1 174 ? 10.369 11.221 7.321 1.00 93.19 174 GLY A O 1
ATOM 1416 N N . TYR A 1 175 ? 10.873 12.451 5.513 1.00 93.94 175 TYR A N 1
ATOM 1417 C CA . TYR A 1 175 ? 10.031 11.665 4.608 1.00 93.94 175 TYR A CA 1
ATOM 1418 C C . TYR A 1 175 ? 10.584 10.248 4.425 1.00 93.94 175 TYR A C 1
ATOM 1420 O O . TYR A 1 175 ? 9.846 9.277 4.586 1.00 93.94 175 TYR A O 1
ATOM 1428 N N . THR A 1 176 ? 11.880 10.115 4.135 1.00 95.94 176 THR A N 1
ATOM 1429 C CA . THR A 1 176 ? 12.511 8.806 3.923 1.00 95.94 176 THR A CA 1
ATOM 1430 C C . THR A 1 176 ? 12.442 7.951 5.186 1.00 95.94 176 THR A C 1
ATOM 1432 O O . THR A 1 176 ? 11.984 6.811 5.117 1.00 95.94 176 THR A O 1
ATOM 1435 N N . SER A 1 177 ? 12.759 8.511 6.359 1.00 96.62 177 SER A N 1
ATOM 1436 C CA . SER A 1 177 ? 12.617 7.813 7.643 1.00 96.62 177 SER A CA 1
ATOM 1437 C C . SER A 1 177 ? 11.178 7.356 7.909 1.00 96.62 177 SER A C 1
ATOM 1439 O O . SER A 1 177 ? 10.968 6.255 8.418 1.00 96.62 177 SER A O 1
ATOM 1441 N N . SER A 1 178 ? 10.176 8.155 7.522 1.00 95.62 178 SER A N 1
ATOM 1442 C CA . SER A 1 178 ? 8.763 7.761 7.609 1.00 95.62 178 SER A CA 1
ATOM 1443 C C . SER A 1 178 ? 8.442 6.571 6.698 1.00 95.62 178 SER A C 1
ATOM 1445 O O . SER A 1 178 ? 7.790 5.624 7.133 1.00 95.62 178 SER A O 1
ATOM 1447 N N . ILE A 1 179 ? 8.942 6.556 5.457 1.00 97.12 179 ILE A N 1
ATOM 1448 C CA . ILE A 1 179 ? 8.768 5.415 4.544 1.00 97.12 179 ILE A CA 1
ATOM 1449 C C . ILE A 1 179 ? 9.425 4.148 5.095 1.00 97.12 179 ILE A C 1
ATOM 1451 O O . ILE A 1 179 ? 8.793 3.093 5.072 1.00 97.12 179 ILE A O 1
ATOM 1455 N N . LEU A 1 180 ? 10.648 4.242 5.621 1.00 97.88 180 LEU A N 1
ATOM 1456 C CA . LEU A 1 180 ? 11.352 3.100 6.211 1.00 97.88 180 LEU A CA 1
ATOM 1457 C C . LEU A 1 180 ? 10.576 2.519 7.400 1.00 97.88 180 LEU A C 1
ATOM 1459 O O . LEU A 1 180 ? 10.340 1.313 7.433 1.00 97.88 180 LEU A O 1
ATOM 1463 N N . ARG A 1 181 ? 10.091 3.376 8.310 1.00 96.56 181 ARG A N 1
ATOM 1464 C CA . ARG A 1 181 ? 9.224 2.957 9.423 1.00 96.56 181 ARG A CA 1
ATOM 1465 C C . ARG A 1 181 ? 7.942 2.295 8.918 1.00 96.56 181 ARG A C 1
ATOM 1467 O O . ARG A 1 181 ? 7.571 1.240 9.414 1.00 96.56 181 ARG A O 1
ATOM 1474 N N . ASN A 1 182 ? 7.280 2.879 7.919 1.00 96.50 182 ASN A N 1
ATOM 1475 C CA . ASN A 1 182 ? 6.058 2.303 7.353 1.00 96.50 182 ASN A CA 1
ATOM 1476 C C . ASN A 1 182 ? 6.306 0.907 6.766 1.00 96.50 182 ASN A C 1
ATOM 1478 O O . ASN A 1 182 ? 5.468 0.026 6.934 1.00 96.50 182 ASN A O 1
ATOM 1482 N N . ILE A 1 183 ? 7.437 0.697 6.080 1.00 97.06 183 ILE A N 1
ATOM 1483 C CA . ILE A 1 183 ? 7.818 -0.625 5.565 1.00 97.06 183 ILE A CA 1
ATOM 1484 C C . ILE A 1 183 ? 7.986 -1.608 6.724 1.00 97.06 183 ILE A C 1
ATOM 1486 O O . ILE A 1 183 ? 7.406 -2.691 6.665 1.00 97.06 183 ILE A O 1
ATOM 1490 N N . ASP A 1 184 ? 8.716 -1.219 7.772 1.00 94.38 184 ASP A N 1
ATOM 1491 C CA . ASP A 1 184 ? 8.958 -2.069 8.938 1.00 94.38 184 ASP A CA 1
ATOM 1492 C C . ASP A 1 184 ? 7.639 -2.474 9.616 1.00 94.38 184 ASP A C 1
ATOM 1494 O O . ASP A 1 184 ? 7.377 -3.667 9.756 1.00 94.38 184 ASP A O 1
ATOM 1498 N N . GLU A 1 185 ? 6.760 -1.520 9.940 1.00 92.25 185 GLU A N 1
ATOM 1499 C CA . GLU A 1 185 ? 5.486 -1.799 10.621 1.00 92.25 185 GLU A CA 1
ATOM 1500 C C . GLU A 1 185 ? 4.521 -2.629 9.763 1.00 92.25 185 GLU A C 1
ATOM 1502 O O . GLU A 1 185 ? 4.016 -3.663 10.204 1.00 92.25 185 GLU A O 1
ATOM 1507 N N . ILE A 1 186 ? 4.324 -2.258 8.492 1.00 93.75 186 ILE A N 1
ATOM 1508 C CA . ILE A 1 186 ? 3.418 -2.993 7.596 1.00 93.75 186 ILE A CA 1
ATOM 1509 C C . ILE A 1 186 ? 3.938 -4.414 7.348 1.00 93.75 186 ILE A C 1
ATOM 1511 O O . ILE A 1 186 ? 3.143 -5.352 7.213 1.00 93.75 186 ILE A O 1
ATOM 1515 N N . SER A 1 187 ? 5.262 -4.598 7.289 1.00 92.69 187 SER A N 1
ATOM 1516 C CA . SER A 1 187 ? 5.856 -5.905 7.011 1.00 92.69 187 SER A CA 1
ATOM 1517 C C . SER A 1 187 ? 5.622 -6.935 8.115 1.00 92.69 187 SER A C 1
ATOM 1519 O O . SER A 1 187 ? 5.651 -8.130 7.822 1.00 92.69 187 SER A O 1
ATOM 1521 N N . LYS A 1 188 ? 5.312 -6.497 9.343 1.00 89.19 188 LYS A N 1
ATOM 1522 C CA . LYS A 1 188 ? 4.964 -7.386 10.461 1.00 89.19 188 LYS A CA 1
ATOM 1523 C C . LYS A 1 188 ? 3.612 -8.072 10.261 1.00 89.19 188 LYS A C 1
ATOM 1525 O O . LYS A 1 188 ? 3.420 -9.183 10.744 1.00 89.19 188 LYS A O 1
ATOM 1530 N N . ILE A 1 189 ? 2.685 -7.438 9.535 1.00 89.00 189 ILE A N 1
ATOM 1531 C CA . ILE A 1 189 ? 1.282 -7.887 9.429 1.00 89.00 189 ILE A CA 1
ATOM 1532 C C . ILE A 1 189 ? 0.844 -8.302 8.027 1.00 89.00 189 ILE A C 1
ATOM 1534 O O . ILE A 1 189 ? -0.134 -9.037 7.872 1.00 89.00 189 ILE A O 1
ATOM 1538 N N . LYS A 1 190 ? 1.529 -7.838 6.979 1.00 91.81 190 LYS A N 1
ATOM 1539 C CA . LYS A 1 190 ? 1.205 -8.169 5.583 1.00 91.81 190 LYS A CA 1
ATOM 1540 C C . LYS A 1 190 ? 2.183 -9.192 5.040 1.00 91.81 190 LYS A C 1
ATOM 1542 O O . LYS A 1 190 ? 3.358 -9.138 5.350 1.00 91.81 190 LYS A O 1
ATOM 1547 N N . GLN A 1 191 ? 1.717 -10.090 4.174 1.00 92.69 191 GLN A N 1
ATOM 1548 C CA . GLN A 1 191 ? 2.588 -11.075 3.522 1.00 92.69 191 GLN A CA 1
ATOM 1549 C C . GLN A 1 191 ? 3.271 -10.518 2.269 1.00 92.69 191 GLN A C 1
ATOM 1551 O O . GLN A 1 191 ? 4.336 -10.999 1.881 1.00 92.69 191 GLN A O 1
ATOM 1556 N N . VAL A 1 192 ? 2.666 -9.521 1.616 1.00 95.50 192 VAL A N 1
ATOM 1557 C CA . VAL A 1 192 ? 3.208 -8.878 0.413 1.00 95.50 192 VAL A CA 1
ATOM 1558 C C . VAL A 1 192 ? 3.059 -7.365 0.527 1.00 95.50 192 VAL A C 1
ATOM 1560 O O . VAL A 1 192 ? 1.950 -6.841 0.616 1.00 95.50 192 VAL A O 1
ATOM 1563 N N . VAL A 1 193 ? 4.175 -6.650 0.471 1.00 97.00 193 VAL A N 1
ATOM 1564 C CA . VAL A 1 193 ? 4.214 -5.186 0.511 1.00 97.00 193 VAL A CA 1
ATOM 1565 C C . VAL A 1 193 ? 4.860 -4.695 -0.770 1.00 97.00 193 VAL A C 1
ATOM 1567 O O . VAL A 1 193 ? 6.031 -4.967 -1.015 1.00 97.00 193 VAL A O 1
ATOM 1570 N N . PHE A 1 194 ? 4.112 -3.977 -1.601 1.00 98.06 194 PHE A N 1
ATOM 1571 C CA . PHE A 1 194 ? 4.688 -3.290 -2.750 1.00 98.06 194 PHE A CA 1
ATOM 1572 C C . PHE A 1 194 ? 5.199 -1.921 -2.335 1.00 98.06 194 PHE A C 1
ATOM 1574 O O . PHE A 1 194 ? 4.473 -1.157 -1.703 1.00 98.06 194 PHE A O 1
ATOM 1581 N N . VAL A 1 195 ? 6.418 -1.596 -2.744 1.00 98.12 195 VAL A N 1
ATOM 1582 C CA . VAL A 1 195 ? 7.034 -0.289 -2.522 1.00 98.12 195 VAL A CA 1
ATOM 1583 C C . VAL A 1 195 ? 7.219 0.373 -3.883 1.00 98.12 195 VAL A C 1
ATOM 1585 O O . VAL A 1 195 ? 8.114 0.013 -4.646 1.00 98.12 195 VAL A O 1
ATOM 1588 N N . A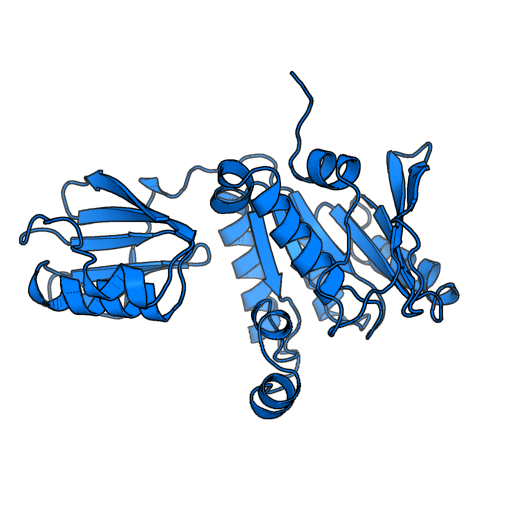SP A 1 196 ? 6.326 1.299 -4.227 1.00 97.31 196 ASP A N 1
ATOM 1589 C CA . ASP A 1 196 ? 6.352 2.024 -5.500 1.00 97.31 196 ASP A CA 1
ATOM 1590 C C . ASP A 1 196 ? 7.339 3.193 -5.412 1.00 97.31 196 ASP A C 1
ATOM 1592 O O . ASP A 1 196 ? 7.062 4.206 -4.758 1.00 97.31 196 ASP A O 1
ATOM 1596 N N . LEU A 1 197 ? 8.513 3.015 -6.024 1.00 96.44 197 LEU A N 1
ATOM 1597 C CA . LEU A 1 197 ? 9.644 3.932 -5.914 1.00 96.44 197 LEU A CA 1
ATOM 1598 C C . LEU A 1 197 ? 9.570 5.093 -6.909 1.00 96.44 197 LEU A C 1
ATOM 1600 O O . LEU A 1 197 ? 9.038 4.994 -8.021 1.00 96.44 197 LEU A O 1
ATOM 1604 N N . GLY A 1 198 ? 10.220 6.197 -6.536 1.00 93.75 198 GLY A N 1
ATOM 1605 C CA . GLY A 1 198 ? 10.378 7.355 -7.411 1.00 93.75 198 GLY A CA 1
ATOM 1606 C C . GLY A 1 198 ? 11.120 7.012 -8.708 1.00 93.75 198 GLY A C 1
ATOM 1607 O O . GLY A 1 198 ? 11.999 6.158 -8.745 1.00 93.75 198 GLY A O 1
ATOM 1608 N N . GLY A 1 199 ? 10.802 7.718 -9.796 1.00 94.88 199 GLY A N 1
ATOM 1609 C CA . GLY A 1 199 ? 11.383 7.475 -11.125 1.00 94.88 199 GLY A CA 1
ATOM 1610 C C . GLY A 1 199 ? 12.822 7.963 -11.338 1.00 94.88 199 GLY A C 1
ATOM 1611 O O . GLY A 1 199 ? 13.207 8.180 -12.488 1.00 94.88 199 GLY A O 1
ATOM 1612 N N . LYS A 1 200 ? 13.588 8.182 -10.262 1.00 95.38 200 LYS A N 1
ATOM 1613 C CA . LYS A 1 200 ? 14.977 8.668 -10.270 1.00 95.38 200 LYS A CA 1
ATOM 1614 C C . LYS A 1 200 ? 15.873 7.762 -9.415 1.00 95.38 200 LYS A C 1
ATOM 1616 O O . LYS A 1 200 ? 15.411 7.200 -8.429 1.00 95.38 200 LYS A O 1
ATOM 1621 N N . MET A 1 201 ? 17.147 7.640 -9.775 1.00 96.56 201 MET A N 1
ATOM 1622 C CA . MET A 1 201 ? 18.155 6.890 -9.014 1.00 96.56 201 MET A CA 1
ATOM 1623 C C . MET A 1 201 ? 18.760 7.784 -7.924 1.00 96.56 201 MET A C 1
ATOM 1625 O O . MET A 1 201 ? 19.816 8.376 -8.124 1.00 96.56 201 MET A O 1
ATOM 1629 N N . THR A 1 202 ? 18.054 7.960 -6.808 1.00 95.81 202 THR A N 1
ATOM 1630 C CA . THR A 1 202 ? 18.487 8.841 -5.707 1.00 95.81 202 THR A CA 1
ATOM 1631 C C . THR A 1 202 ? 19.003 8.044 -4.512 1.00 95.81 202 THR A C 1
ATOM 1633 O O . THR A 1 202 ? 18.724 6.849 -4.403 1.00 95.81 202 THR A O 1
ATOM 1636 N N . SER A 1 203 ? 19.742 8.693 -3.607 1.00 95.94 203 SER A N 1
ATOM 1637 C CA . SER A 1 203 ? 20.222 8.087 -2.357 1.00 95.94 203 SER A CA 1
ATOM 1638 C C . SER A 1 203 ? 19.079 7.607 -1.462 1.00 95.94 203 SER A C 1
ATOM 1640 O O . SER A 1 203 ? 19.182 6.535 -0.879 1.00 95.94 203 SER A O 1
ATOM 1642 N N . GLU A 1 204 ? 17.958 8.326 -1.417 1.00 97.06 204 GLU A N 1
ATOM 1643 C CA . GLU A 1 204 ? 16.777 7.931 -0.640 1.00 97.06 204 GLU A CA 1
ATOM 1644 C C . GLU A 1 204 ? 16.156 6.644 -1.189 1.00 97.06 204 GLU A C 1
ATOM 1646 O O . GLU A 1 204 ? 15.817 5.735 -0.436 1.00 97.06 204 GLU A O 1
ATOM 1651 N N . ASN A 1 205 ? 16.070 6.517 -2.518 1.00 96.94 205 ASN A N 1
ATOM 1652 C CA . ASN A 1 205 ? 15.634 5.271 -3.140 1.00 96.94 205 ASN A CA 1
ATOM 1653 C C . ASN A 1 205 ? 16.612 4.119 -2.851 1.00 96.94 205 ASN A C 1
ATOM 1655 O O . ASN A 1 205 ? 16.151 2.992 -2.682 1.00 96.94 205 ASN A O 1
ATOM 1659 N N . LYS A 1 206 ? 17.931 4.374 -2.761 1.00 97.44 206 LYS A N 1
ATOM 1660 C CA . LYS A 1 206 ? 18.902 3.345 -2.334 1.00 97.44 206 LYS A CA 1
ATOM 1661 C C . LYS A 1 206 ? 18.605 2.866 -0.913 1.00 97.44 206 LYS A C 1
ATOM 1663 O O . LYS A 1 206 ? 18.554 1.664 -0.678 1.00 97.44 206 LYS A O 1
ATOM 1668 N N . GLU A 1 207 ? 18.352 3.793 0.006 1.00 97.62 207 GLU A N 1
ATOM 1669 C CA . GLU A 1 207 ? 18.045 3.483 1.405 1.00 97.62 207 GLU A CA 1
ATOM 1670 C C . GLU A 1 207 ? 16.759 2.651 1.536 1.00 97.62 207 GLU A C 1
ATOM 1672 O O . GLU A 1 207 ? 16.725 1.639 2.233 1.00 97.62 207 GLU A O 1
ATOM 1677 N N . ILE A 1 208 ? 15.717 3.004 0.780 1.00 98.19 208 ILE A N 1
ATOM 1678 C CA . ILE A 1 208 ? 14.457 2.249 0.747 1.00 98.19 208 ILE A CA 1
ATOM 1679 C C . ILE A 1 208 ? 14.655 0.843 0.147 1.00 98.19 208 ILE A C 1
ATOM 1681 O O . ILE A 1 208 ? 14.055 -0.128 0.616 1.00 98.19 208 ILE A O 1
ATOM 1685 N N . LEU A 1 209 ? 15.510 0.698 -0.871 1.00 98.44 209 LEU A N 1
ATOM 1686 C CA . LEU A 1 209 ? 15.813 -0.597 -1.494 1.00 98.44 209 LEU A CA 1
ATOM 1687 C C . LEU A 1 209 ? 16.493 -1.589 -0.542 1.00 98.44 209 LEU A C 1
ATOM 1689 O O . LEU A 1 209 ? 16.300 -2.796 -0.707 1.00 98.44 209 LEU A O 1
ATOM 1693 N N . LEU A 1 210 ? 17.227 -1.114 0.470 1.00 97.94 210 LEU A N 1
ATOM 1694 C CA . LEU A 1 210 ? 17.830 -1.978 1.494 1.00 97.94 210 LEU A CA 1
ATOM 1695 C C . LEU A 1 210 ? 16.778 -2.745 2.307 1.00 97.94 210 LEU A C 1
ATOM 1697 O O . LEU A 1 210 ? 17.044 -3.854 2.762 1.00 97.94 210 LEU A O 1
ATOM 1701 N N . LYS A 1 211 ? 15.566 -2.195 2.453 1.00 97.56 211 LYS A N 1
ATOM 1702 C CA . LYS A 1 211 ? 14.437 -2.869 3.116 1.00 97.56 211 LYS A CA 1
ATOM 1703 C C . LYS A 1 211 ? 13.701 -3.856 2.205 1.00 97.56 211 LYS A C 1
ATOM 1705 O O . LYS A 1 211 ? 12.862 -4.622 2.672 1.00 97.56 211 LYS A O 1
ATOM 1710 N N . CYS A 1 212 ? 13.963 -3.836 0.899 1.00 98.12 212 CYS A N 1
ATOM 1711 C CA . CYS A 1 212 ? 13.249 -4.665 -0.067 1.00 98.12 212 CYS A CA 1
ATOM 1712 C C . CYS A 1 212 ? 13.935 -6.025 -0.241 1.00 98.12 212 CYS A C 1
ATOM 1714 O O . CYS A 1 212 ? 15.144 -6.105 -0.411 1.00 98.12 212 CYS A O 1
ATOM 1716 N N . SER A 1 213 ? 13.157 -7.107 -0.267 1.00 96.88 213 SER A N 1
ATOM 1717 C CA . SER A 1 213 ? 13.672 -8.464 -0.532 1.00 96.88 213 SER A CA 1
ATOM 1718 C C . SER A 1 213 ? 13.593 -8.839 -2.010 1.00 96.88 213 SER A C 1
ATOM 1720 O O . SER A 1 213 ? 14.356 -9.672 -2.499 1.00 96.88 213 SER A O 1
ATOM 1722 N N . HIS A 1 214 ? 12.660 -8.226 -2.735 1.00 97.88 214 HIS A N 1
ATOM 1723 C CA . HIS A 1 214 ? 12.397 -8.521 -4.134 1.00 97.88 214 HIS A CA 1
ATOM 1724 C C . HIS A 1 214 ? 12.214 -7.237 -4.941 1.00 97.88 214 HIS A C 1
ATOM 1726 O O . HIS A 1 214 ? 11.930 -6.175 -4.387 1.00 97.88 214 HIS A O 1
ATOM 1732 N N . ALA A 1 215 ? 12.305 -7.344 -6.266 1.00 98.50 215 ALA A N 1
ATOM 1733 C CA . ALA A 1 215 ? 12.086 -6.219 -7.164 1.00 98.50 215 ALA A CA 1
ATOM 1734 C C . ALA A 1 215 ? 11.353 -6.593 -8.456 1.00 98.50 215 ALA A C 1
ATOM 1736 O O . ALA A 1 215 ? 11.516 -7.681 -9.013 1.00 98.50 215 ALA A O 1
ATOM 1737 N N . ILE A 1 216 ? 10.592 -5.637 -8.977 1.00 98.69 216 ILE A N 1
ATOM 1738 C CA . ILE A 1 216 ? 10.010 -5.641 -10.313 1.00 98.69 216 ILE A CA 1
ATOM 1739 C C . ILE A 1 216 ? 10.519 -4.398 -11.042 1.00 98.69 216 ILE A C 1
ATOM 1741 O O . ILE A 1 216 ? 10.269 -3.271 -10.616 1.00 98.69 216 ILE A O 1
ATOM 1745 N N . VAL A 1 217 ? 11.217 -4.602 -12.159 1.00 98.56 217 VAL A N 1
ATOM 1746 C CA . VAL A 1 217 ? 11.767 -3.510 -12.971 1.00 98.56 217 VAL A CA 1
ATOM 1747 C C . VAL A 1 217 ? 10.810 -3.212 -14.123 1.00 98.56 217 VAL A C 1
ATOM 1749 O O . VAL A 1 217 ? 10.609 -4.061 -14.992 1.00 98.56 217 VAL A O 1
ATOM 1752 N N . VAL A 1 218 ? 10.234 -2.011 -14.145 1.00 98.50 218 VAL A N 1
ATOM 1753 C CA . VAL A 1 218 ? 9.264 -1.553 -15.149 1.00 98.50 218 VAL A CA 1
ATOM 1754 C C . VAL A 1 218 ? 9.903 -0.517 -16.067 1.00 98.50 218 VAL A C 1
ATOM 1756 O O . VAL A 1 218 ? 10.259 0.582 -15.637 1.00 98.50 218 VAL A O 1
ATOM 1759 N N . ILE A 1 219 ? 10.004 -0.845 -17.353 1.00 98.06 219 ILE A N 1
ATOM 1760 C CA . ILE A 1 219 ? 10.643 -0.027 -18.387 1.00 98.06 219 ILE A CA 1
ATOM 1761 C C . ILE A 1 219 ? 9.656 0.218 -19.532 1.00 98.06 219 ILE A C 1
ATOM 1763 O O . ILE A 1 219 ? 9.068 -0.725 -20.056 1.00 98.06 219 ILE A O 1
ATOM 1767 N N . ALA A 1 220 ? 9.509 1.469 -19.968 1.00 97.25 220 ALA A N 1
ATOM 1768 C CA . ALA A 1 220 ? 8.745 1.770 -21.177 1.00 97.25 220 ALA A CA 1
ATOM 1769 C C . ALA A 1 220 ? 9.527 1.403 -22.441 1.00 97.25 220 ALA A C 1
ATOM 1771 O O . ALA A 1 220 ? 10.755 1.463 -22.470 1.00 97.25 220 ALA A O 1
ATOM 1772 N N . GLN A 1 221 ? 8.816 1.049 -23.511 1.00 95.50 221 GLN A N 1
ATOM 1773 C CA . GLN A 1 221 ? 9.396 0.687 -24.808 1.00 95.50 221 GLN A CA 1
ATOM 1774 C C . GLN A 1 221 ? 10.387 1.738 -25.335 1.00 95.50 221 GLN A C 1
ATOM 1776 O O . GLN A 1 221 ? 11.431 1.365 -25.867 1.00 95.50 221 GLN A O 1
ATOM 1781 N N . ASN A 1 222 ? 10.095 3.028 -25.166 1.00 94.94 222 ASN A N 1
ATOM 1782 C CA . ASN A 1 222 ? 10.974 4.128 -25.581 1.00 94.94 222 ASN A CA 1
ATOM 1783 C C . ASN A 1 222 ? 12.197 4.331 -24.663 1.00 94.94 222 ASN A C 1
ATOM 1785 O O . ASN A 1 222 ? 13.038 5.169 -24.956 1.00 94.94 222 ASN A O 1
ATOM 1789 N N . LYS A 1 223 ? 12.303 3.572 -23.567 1.00 96.50 223 LYS A N 1
ATOM 1790 C CA . LYS A 1 223 ? 13.382 3.636 -22.567 1.00 96.50 223 LYS A CA 1
ATOM 1791 C C . LYS A 1 223 ? 14.075 2.291 -22.368 1.00 96.50 223 LYS A C 1
ATOM 1793 O O . LYS A 1 223 ? 14.684 2.044 -21.332 1.00 96.50 223 LYS A O 1
ATOM 1798 N N . ILE A 1 224 ? 13.971 1.386 -23.344 1.00 94.44 224 ILE A N 1
ATOM 1799 C CA . ILE A 1 224 ? 14.455 0.005 -23.205 1.00 94.44 224 ILE A CA 1
ATOM 1800 C C . ILE A 1 224 ? 15.954 -0.078 -22.872 1.00 94.44 224 ILE A C 1
ATOM 1802 O O . ILE A 1 224 ? 16.363 -0.981 -22.140 1.00 94.44 224 ILE A O 1
ATOM 1806 N N . ASN A 1 225 ? 16.731 0.902 -23.340 1.00 95.88 225 ASN A N 1
ATOM 1807 C CA . ASN A 1 225 ? 18.170 1.021 -23.106 1.00 95.88 225 ASN A CA 1
ATOM 1808 C C . ASN A 1 225 ? 18.516 1.378 -21.648 1.00 95.88 225 ASN A C 1
ATOM 1810 O O . ASN A 1 225 ? 19.625 1.108 -21.206 1.00 95.88 225 ASN A O 1
ATOM 1814 N N . GLU A 1 226 ? 17.571 1.911 -20.865 1.00 97.38 226 GLU A N 1
ATOM 1815 C CA . GLU A 1 226 ? 17.794 2.227 -19.448 1.00 97.38 226 GLU A CA 1
ATOM 1816 C C . GLU A 1 226 ? 17.706 0.987 -18.541 1.00 97.38 226 GLU A C 1
ATOM 1818 O O . GLU A 1 226 ? 17.986 1.074 -17.347 1.00 97.38 226 GLU A O 1
ATOM 1823 N N . TYR A 1 227 ? 17.307 -0.180 -19.063 1.00 96.56 227 TYR A N 1
ATOM 1824 C CA . TYR A 1 227 ? 17.090 -1.363 -18.226 1.00 96.56 227 TYR A CA 1
ATOM 1825 C C . TYR A 1 227 ? 18.339 -1.789 -17.446 1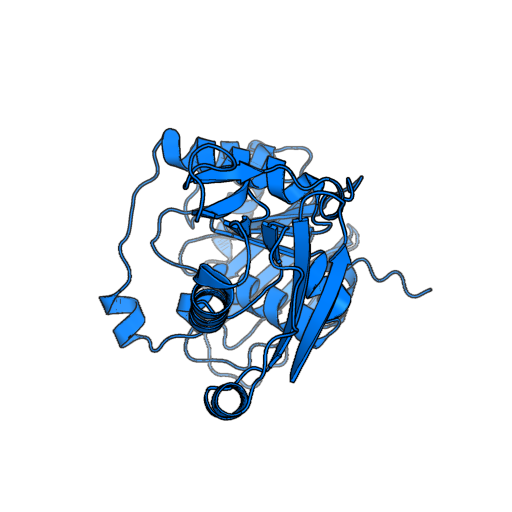.00 96.56 227 TYR A C 1
ATOM 1827 O O . TYR A 1 227 ? 18.231 -2.036 -16.247 1.00 96.56 227 TYR A O 1
ATOM 1835 N N . GLU A 1 228 ? 19.500 -1.886 -18.102 1.00 97.25 228 GLU A N 1
ATOM 1836 C CA . GLU A 1 228 ? 20.724 -2.310 -17.409 1.00 97.25 228 GLU A CA 1
ATOM 1837 C C . GLU A 1 228 ? 21.168 -1.264 -16.380 1.00 97.25 228 GLU A C 1
ATOM 1839 O O . GLU A 1 228 ? 21.582 -1.644 -15.293 1.00 97.25 228 GLU A O 1
ATOM 1844 N N . LEU A 1 229 ? 20.960 0.034 -16.640 1.00 98.06 229 LEU A N 1
ATOM 1845 C CA . LEU A 1 229 ? 21.232 1.088 -15.655 1.00 98.06 229 LEU A CA 1
ATOM 1846 C C . LEU A 1 229 ? 20.389 0.898 -14.385 1.00 98.06 229 LEU A C 1
ATOM 1848 O O . LEU A 1 229 ? 20.913 0.909 -13.275 1.00 98.06 229 LEU A O 1
ATOM 1852 N N . TRP A 1 230 ? 19.080 0.671 -14.536 1.00 98.19 230 TRP A N 1
ATOM 1853 C CA . TRP A 1 230 ? 18.180 0.445 -13.398 1.00 98.19 230 TRP A CA 1
ATOM 1854 C C . TRP A 1 230 ? 18.440 -0.871 -12.673 1.00 98.19 230 TRP A C 1
ATOM 1856 O O . TRP A 1 230 ? 18.288 -0.939 -11.455 1.00 98.19 230 TRP A O 1
ATOM 1866 N N . LYS A 1 231 ? 18.839 -1.910 -13.404 1.00 97.56 231 LYS A N 1
ATOM 1867 C CA . LYS A 1 231 ? 19.238 -3.190 -12.823 1.00 97.56 231 LYS A CA 1
ATOM 1868 C C . LYS A 1 231 ? 20.545 -3.066 -12.034 1.00 97.56 231 LYS A C 1
ATOM 1870 O O . LYS A 1 231 ? 20.618 -3.615 -10.941 1.00 97.56 231 LYS A O 1
ATOM 1875 N N . ASN A 1 232 ? 21.533 -2.331 -12.539 1.00 97.88 232 ASN A N 1
ATOM 1876 C CA . ASN A 1 232 ? 22.788 -2.092 -11.829 1.00 97.88 232 ASN A CA 1
ATOM 1877 C C . ASN A 1 232 ? 22.548 -1.264 -10.569 1.00 97.88 232 ASN A C 1
ATOM 1879 O O . ASN A 1 232 ? 22.928 -1.704 -9.493 1.00 97.88 232 ASN A O 1
ATOM 1883 N N . PHE A 1 233 ? 21.797 -0.162 -10.666 1.00 98.44 233 PHE A N 1
ATOM 1884 C CA . PHE A 1 233 ? 21.402 0.633 -9.499 1.00 98.44 233 PHE A CA 1
ATOM 1885 C C . PHE A 1 233 ? 20.721 -0.220 -8.419 1.00 98.44 233 PHE A C 1
ATOM 1887 O O . PHE A 1 233 ? 21.009 -0.074 -7.234 1.00 98.44 233 PHE A O 1
ATOM 1894 N N . LEU A 1 234 ? 19.833 -1.131 -8.826 1.00 97.56 234 LEU A N 1
ATOM 1895 C CA . LEU A 1 234 ? 19.156 -2.056 -7.924 1.00 97.56 234 LEU A CA 1
ATOM 1896 C C . LEU A 1 234 ? 20.142 -2.995 -7.206 1.00 97.56 234 LEU A C 1
ATOM 1898 O O . LEU A 1 234 ? 20.077 -3.114 -5.986 1.00 97.56 234 LEU A O 1
ATOM 1902 N N . ILE A 1 235 ? 21.044 -3.638 -7.955 1.00 97.19 235 ILE A N 1
ATOM 1903 C CA . ILE A 1 235 ? 22.028 -4.595 -7.421 1.00 97.19 235 ILE A CA 1
ATOM 1904 C C . ILE A 1 235 ? 23.065 -3.887 -6.540 1.00 97.19 235 ILE A C 1
ATOM 1906 O O . ILE A 1 235 ? 23.395 -4.387 -5.473 1.00 97.19 235 ILE A O 1
ATOM 1910 N N . GLU A 1 236 ? 23.541 -2.710 -6.948 1.00 97.81 236 GLU A N 1
ATOM 1911 C CA . GLU A 1 236 ? 24.444 -1.872 -6.151 1.00 97.81 236 GLU A CA 1
ATOM 1912 C C . GLU A 1 236 ? 23.798 -1.431 -4.836 1.00 97.81 236 GLU A C 1
ATOM 1914 O O . GLU A 1 236 ? 24.471 -1.359 -3.812 1.00 97.81 236 GLU A O 1
ATOM 1919 N N . SER A 1 237 ? 22.496 -1.128 -4.855 1.00 97.69 237 SER A N 1
ATOM 1920 C CA . SER A 1 237 ? 21.772 -0.705 -3.652 1.00 97.69 237 SER A CA 1
ATOM 1921 C C . SER A 1 237 ? 21.508 -1.868 -2.704 1.00 97.69 237 SER A C 1
ATOM 1923 O O . SER A 1 237 ? 21.561 -1.686 -1.496 1.00 97.69 237 SER A O 1
ATOM 1925 N N . ASN A 1 238 ? 21.198 -3.053 -3.233 1.00 98.00 238 ASN A N 1
ATOM 1926 C CA . ASN A 1 238 ? 20.958 -4.250 -2.438 1.00 98.00 238 ASN A CA 1
ATOM 1927 C C . ASN A 1 238 ? 21.391 -5.506 -3.217 1.00 98.00 238 ASN A C 1
ATOM 1929 O O . ASN A 1 238 ? 20.600 -6.049 -3.991 1.00 98.00 238 ASN A O 1
ATOM 1933 N N . PRO A 1 239 ? 22.611 -6.023 -2.986 1.00 97.25 239 PRO A N 1
ATOM 1934 C CA . PRO A 1 239 ? 23.129 -7.186 -3.712 1.00 97.25 239 PRO A CA 1
ATOM 1935 C C . PRO A 1 239 ? 22.324 -8.478 -3.511 1.00 97.25 239 PRO A C 1
ATOM 1937 O O . PRO A 1 239 ? 22.404 -9.388 -4.333 1.00 97.25 239 PRO A O 1
ATOM 1940 N N . SER A 1 240 ? 21.544 -8.568 -2.428 1.00 96.75 240 SER A N 1
ATOM 1941 C CA . SER A 1 240 ? 20.734 -9.748 -2.095 1.00 96.75 240 SER A CA 1
ATOM 1942 C C . SER A 1 240 ? 19.343 -9.750 -2.742 1.00 96.75 240 SER A C 1
ATOM 1944 O O . SER A 1 240 ? 18.612 -10.739 -2.643 1.00 96.75 240 SER A O 1
ATOM 1946 N N . ILE A 1 241 ? 18.956 -8.653 -3.403 1.00 97.44 241 ILE A N 1
ATOM 1947 C CA . ILE A 1 241 ? 17.592 -8.463 -3.895 1.00 97.44 241 ILE A CA 1
ATOM 1948 C C . ILE A 1 241 ? 17.249 -9.414 -5.043 1.00 97.44 241 ILE A C 1
ATOM 1950 O O . ILE A 1 241 ? 17.968 -9.546 -6.036 1.00 97.44 241 ILE A O 1
ATOM 1954 N N . GLN A 1 242 ? 16.086 -10.056 -4.946 1.00 96.88 242 GLN A N 1
ATOM 1955 C CA . GLN A 1 242 ? 15.628 -10.998 -5.962 1.00 96.88 242 GLN A CA 1
ATOM 1956 C C . GLN A 1 242 ? 14.742 -10.308 -7.001 1.00 96.88 242 GLN A C 1
ATOM 1958 O O . GLN A 1 242 ? 13.632 -9.855 -6.712 1.00 96.88 242 GLN A O 1
ATOM 1963 N N . ILE A 1 243 ? 15.192 -10.258 -8.254 1.00 97.81 243 ILE A N 1
ATOM 1964 C CA . ILE A 1 243 ? 14.374 -9.722 -9.349 1.00 97.81 243 ILE A CA 1
ATOM 1965 C C . ILE A 1 243 ? 13.288 -10.744 -9.706 1.00 97.81 243 ILE A C 1
ATOM 1967 O O . ILE A 1 243 ? 13.579 -11.839 -10.174 1.00 97.81 243 ILE A O 1
ATOM 1971 N N . LEU A 1 244 ? 12.021 -10.375 -9.536 1.00 97.50 244 LEU A N 1
ATOM 1972 C CA . LEU A 1 244 ? 10.874 -11.218 -9.882 1.00 97.50 244 LEU A CA 1
ATOM 1973 C C . LEU A 1 244 ? 10.471 -11.061 -11.344 1.00 97.50 244 LEU A C 1
ATOM 1975 O O . LEU A 1 244 ? 10.109 -12.040 -12.003 1.00 97.50 244 LEU A O 1
ATOM 1979 N N . ALA A 1 245 ? 10.513 -9.832 -11.861 1.00 98.19 245 ALA A N 1
ATOM 1980 C CA . ALA A 1 245 ? 10.094 -9.562 -13.225 1.00 98.19 245 ALA A CA 1
ATOM 1981 C C . ALA A 1 245 ? 10.775 -8.346 -13.860 1.00 98.19 245 ALA A C 1
ATOM 1983 O O . ALA A 1 245 ? 11.070 -7.345 -13.208 1.00 98.19 245 ALA A O 1
ATOM 1984 N N . LYS A 1 246 ? 10.945 -8.440 -15.181 1.00 98.00 246 LYS A N 1
ATOM 1985 C CA . LYS A 1 246 ? 11.178 -7.323 -16.096 1.00 98.00 246 LYS A CA 1
ATOM 1986 C C . LYS A 1 246 ? 9.878 -7.062 -16.852 1.00 98.00 246 LYS A C 1
ATOM 1988 O O . LYS A 1 246 ? 9.485 -7.876 -17.691 1.00 98.00 246 LYS A O 1
ATOM 1993 N N . ILE A 1 247 ? 9.244 -5.931 -16.572 1.00 98.25 247 ILE A N 1
ATOM 1994 C CA . ILE A 1 247 ? 8.038 -5.468 -17.255 1.00 98.25 247 ILE A CA 1
ATOM 1995 C C . ILE A 1 247 ? 8.441 -4.469 -18.332 1.00 98.25 247 ILE A C 1
ATOM 1997 O O . ILE A 1 247 ? 9.132 -3.488 -18.060 1.00 98.25 247 ILE A O 1
ATOM 2001 N N . LYS A 1 248 ? 7.993 -4.715 -19.557 1.00 97.69 248 LYS A N 1
ATOM 2002 C CA . LYS A 1 248 ? 8.097 -3.787 -20.675 1.00 97.69 248 LYS A CA 1
ATOM 2003 C C . LYS A 1 248 ? 6.712 -3.234 -20.983 1.00 97.69 248 LYS A C 1
ATOM 2005 O O . LYS A 1 248 ? 5.802 -4.008 -21.266 1.00 97.69 248 LYS A O 1
ATOM 2010 N N . THR A 1 249 ? 6.550 -1.921 -20.925 1.00 96.94 249 THR A N 1
ATOM 2011 C CA . THR A 1 249 ? 5.261 -1.260 -21.162 1.00 96.94 249 THR A CA 1
ATOM 2012 C C . THR A 1 249 ? 5.241 -0.575 -22.525 1.00 96.94 249 THR A C 1
ATOM 2014 O O . THR A 1 249 ? 6.242 -0.017 -22.984 1.00 96.94 249 THR A O 1
ATOM 2017 N N . HIS A 1 250 ? 4.092 -0.629 -23.189 1.00 94.31 250 HIS A N 1
ATOM 2018 C CA . HIS A 1 250 ? 3.833 0.022 -24.466 1.00 94.31 250 HIS A CA 1
ATOM 2019 C C . HIS A 1 250 ? 2.637 0.963 -24.312 1.00 94.31 250 HIS A C 1
ATOM 2021 O O . HIS A 1 250 ? 1.619 0.580 -23.738 1.00 94.31 250 HIS A O 1
ATOM 2027 N N . LEU A 1 251 ? 2.768 2.187 -24.831 1.00 86.56 251 LEU A N 1
ATOM 2028 C CA . LEU A 1 251 ? 1.685 3.177 -24.848 1.00 86.56 251 LEU A CA 1
ATOM 2029 C C . LEU A 1 251 ? 0.715 2.980 -26.017 1.00 86.56 251 LEU A C 1
ATOM 2031 O O . LEU A 1 251 ? -0.398 3.478 -25.950 1.00 86.56 251 LEU A O 1
ATOM 2035 N N . SER A 1 252 ? 1.142 2.299 -27.086 1.00 75.62 252 SER A N 1
ATOM 2036 C CA . SER A 1 252 ? 0.383 2.236 -28.334 1.00 75.62 252 SER A CA 1
ATOM 2037 C C . SER A 1 252 ? -0.940 1.510 -28.158 1.00 75.62 252 SER A C 1
ATOM 2039 O O . SER A 1 252 ? -0.916 0.363 -27.720 1.00 75.62 252 SER A O 1
ATOM 2041 N N . GLU A 1 253 ? -2.025 2.159 -28.588 1.00 63.69 253 GLU A N 1
ATOM 2042 C CA . GLU A 1 253 ? -3.375 1.606 -28.717 1.00 63.69 253 GLU A CA 1
ATOM 2043 C C . GLU A 1 253 ? -3.365 0.446 -29.711 1.00 63.69 253 GLU A C 1
ATOM 2045 O O . GLU A 1 253 ? -3.448 0.608 -30.923 1.00 63.69 253 GLU A O 1
ATOM 2050 N N . ASN A 1 254 ? -3.167 -0.757 -29.193 1.00 64.56 254 ASN A N 1
ATOM 2051 C CA . ASN A 1 254 ? -3.304 -1.990 -29.944 1.00 64.56 254 ASN A CA 1
ATOM 2052 C C . ASN A 1 254 ? -3.996 -3.011 -29.048 1.00 64.56 254 ASN A C 1
ATOM 2054 O O . ASN A 1 254 ? -3.629 -3.159 -27.884 1.00 64.56 254 ASN A O 1
ATOM 2058 N N . ASN A 1 255 ? -4.923 -3.801 -29.590 1.00 69.62 255 ASN A N 1
ATOM 2059 C CA . ASN A 1 255 ? -5.620 -4.875 -28.860 1.00 69.62 255 ASN A CA 1
ATOM 2060 C C . ASN A 1 255 ? -4.729 -6.107 -28.589 1.00 69.62 255 ASN A C 1
ATOM 2062 O O . ASN A 1 255 ? -5.173 -7.255 -28.634 1.00 69.62 255 ASN A O 1
ATOM 2066 N N . ARG A 1 256 ? -3.435 -5.892 -28.332 1.00 85.75 256 ARG A N 1
ATOM 2067 C CA . ARG A 1 256 ? -2.481 -6.957 -28.027 1.00 85.75 256 ARG A CA 1
ATOM 2068 C C . ARG A 1 256 ? -2.642 -7.395 -26.577 1.00 85.75 256 ARG A C 1
ATOM 2070 O O . ARG A 1 256 ? -2.502 -6.598 -25.653 1.00 85.75 256 ARG A O 1
ATOM 2077 N N . LYS A 1 257 ? -2.875 -8.693 -26.395 1.00 89.75 257 LYS A N 1
ATOM 2078 C CA . LYS A 1 257 ? -2.879 -9.341 -25.080 1.00 89.75 257 LYS A CA 1
ATOM 2079 C C . LYS A 1 257 ? -1.490 -9.276 -24.434 1.00 89.75 257 LYS A C 1
ATOM 2081 O O . LYS A 1 257 ? -0.489 -9.308 -25.159 1.00 89.75 257 LYS A O 1
ATOM 2086 N N . PRO A 1 258 ? -1.402 -9.229 -23.093 1.00 94.38 258 PRO A N 1
ATOM 2087 C CA . PRO A 1 258 ? -0.122 -9.248 -22.403 1.00 94.38 258 PRO A CA 1
ATOM 2088 C C . PRO A 1 258 ? 0.650 -10.534 -22.721 1.00 94.38 258 PRO A C 1
ATOM 2090 O O . PRO A 1 258 ? 0.082 -11.621 -22.828 1.00 94.38 258 PRO A O 1
ATOM 2093 N N . GLN A 1 259 ? 1.970 -10.420 -22.849 1.00 96.12 259 GLN A N 1
ATOM 2094 C CA . GLN A 1 259 ? 2.855 -11.558 -23.089 1.00 96.12 259 GLN A CA 1
ATOM 2095 C C . GLN A 1 259 ? 3.688 -11.824 -21.849 1.00 96.12 259 GLN A C 1
ATOM 2097 O O . GLN A 1 259 ? 4.183 -10.892 -21.218 1.00 96.12 259 GLN A O 1
ATOM 2102 N N . ILE A 1 260 ? 3.886 -13.097 -21.523 1.00 97.75 260 ILE A N 1
ATOM 2103 C CA . ILE A 1 260 ? 4.681 -13.518 -20.375 1.00 97.75 260 ILE A CA 1
ATOM 2104 C C . ILE A 1 260 ? 5.552 -14.715 -20.730 1.00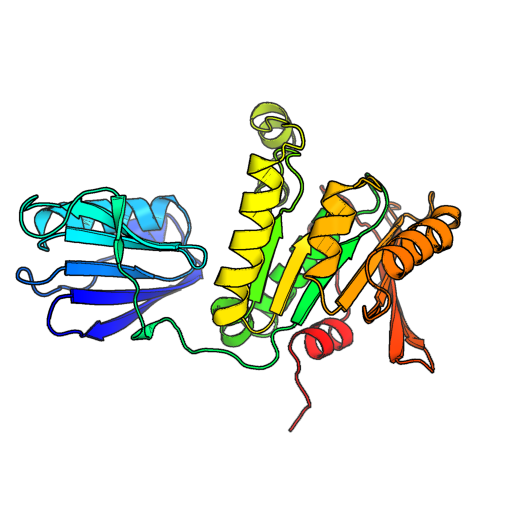 97.75 260 ILE A C 1
ATOM 2106 O O . ILE A 1 260 ? 5.104 -15.669 -21.360 1.00 97.75 260 ILE A O 1
ATOM 2110 N N . ARG A 1 261 ? 6.811 -14.676 -20.294 1.00 97.19 261 ARG A N 1
ATOM 2111 C CA . ARG A 1 261 ? 7.729 -15.814 -20.368 1.00 97.19 261 ARG A CA 1
ATOM 2112 C C . ARG A 1 261 ? 8.590 -15.872 -19.117 1.00 97.19 261 ARG A C 1
ATOM 2114 O O . ARG A 1 261 ? 9.228 -14.881 -18.767 1.00 97.19 261 ARG A O 1
ATOM 2121 N N . LYS A 1 262 ? 8.663 -17.039 -18.480 1.00 96.56 262 LYS A N 1
ATOM 2122 C CA . LYS A 1 262 ? 9.601 -17.293 -17.381 1.00 96.56 262 LYS A CA 1
ATOM 2123 C C . LYS A 1 262 ? 10.977 -17.646 -17.950 1.00 96.56 262 LYS A C 1
ATOM 2125 O O . LYS A 1 262 ? 11.082 -18.460 -18.863 1.00 96.56 262 LYS A O 1
ATOM 2130 N N . LEU A 1 263 ? 12.025 -16.988 -17.470 1.00 94.75 263 LEU A N 1
ATOM 2131 C CA . LEU A 1 263 ? 13.411 -17.281 -17.837 1.00 94.75 263 LEU A CA 1
ATOM 2132 C C . LEU A 1 263 ? 13.963 -18.444 -17.001 1.00 94.75 263 LEU A C 1
ATOM 2134 O O . LEU A 1 263 ? 13.407 -18.781 -15.957 1.00 94.75 263 LEU A O 1
ATOM 2138 N N . LYS A 1 264 ? 15.096 -19.018 -17.431 1.00 89.94 264 LYS A N 1
ATOM 2139 C CA . LYS A 1 264 ? 15.774 -20.119 -16.719 1.00 89.94 264 LYS A CA 1
ATOM 2140 C C . LYS A 1 264 ? 16.126 -19.767 -15.267 1.00 89.94 264 LYS A C 1
ATOM 2142 O O . LYS A 1 264 ? 16.034 -20.620 -14.400 1.00 89.94 264 LYS A O 1
ATOM 2147 N N . ASN A 1 265 ? 16.456 -18.505 -14.996 1.00 89.06 265 ASN A N 1
ATOM 2148 C CA . ASN A 1 265 ? 16.758 -17.996 -13.654 1.00 89.06 265 ASN A CA 1
ATOM 2149 C C . ASN A 1 265 ? 15.506 -17.624 -12.830 1.00 89.06 265 ASN A C 1
ATOM 2151 O O . ASN A 1 265 ? 15.617 -16.936 -11.824 1.00 89.06 265 ASN A O 1
ATOM 2155 N N . GLY A 1 266 ? 14.303 -18.005 -13.273 1.00 91.19 266 GLY A N 1
ATOM 2156 C CA . GLY A 1 266 ? 13.050 -17.765 -12.554 1.00 91.19 266 GLY A CA 1
ATOM 2157 C C . GLY A 1 266 ? 12.401 -16.396 -12.784 1.00 91.19 266 GLY A C 1
ATOM 2158 O O . GLY A 1 266 ? 11.214 -16.254 -12.490 1.00 91.19 266 GLY A O 1
ATOM 2159 N N . VAL A 1 267 ? 13.120 -15.431 -13.369 1.00 96.38 267 VAL A N 1
ATOM 2160 C CA . VAL A 1 267 ? 12.618 -14.075 -13.652 1.00 96.38 267 VAL A CA 1
ATOM 2161 C C . VAL A 1 267 ? 11.551 -14.110 -14.748 1.00 96.38 267 VAL A C 1
ATOM 2163 O O . VAL A 1 267 ? 11.752 -14.717 -15.803 1.00 96.38 267 VAL A O 1
ATOM 2166 N N . TYR A 1 268 ? 10.437 -13.405 -14.562 1.00 98.06 268 TYR A N 1
ATOM 2167 C CA . TYR A 1 268 ? 9.433 -13.228 -15.613 1.00 98.06 268 TYR A CA 1
ATOM 2168 C C . TYR A 1 268 ? 9.784 -12.054 -16.534 1.00 98.06 268 TYR A C 1
ATOM 2170 O O . TYR A 1 268 ? 10.030 -10.940 -16.080 1.00 98.06 268 TYR A O 1
ATOM 2178 N N . LYS A 1 269 ? 9.766 -12.270 -17.851 1.00 98.06 269 LYS A N 1
ATOM 2179 C CA . LYS A 1 269 ? 9.684 -11.185 -18.840 1.00 98.06 269 LYS A CA 1
ATOM 2180 C C . LYS A 1 269 ? 8.220 -10.991 -19.201 1.00 98.06 269 LYS A C 1
ATOM 2182 O O . LYS A 1 269 ? 7.606 -11.924 -19.716 1.00 98.06 269 LYS A O 1
ATOM 2187 N N . ILE A 1 270 ? 7.686 -9.804 -18.937 1.00 98.06 270 ILE A N 1
ATOM 2188 C CA . ILE A 1 270 ? 6.291 -9.456 -19.217 1.00 98.06 270 ILE A CA 1
ATOM 2189 C C . ILE A 1 270 ? 6.264 -8.260 -20.161 1.00 98.06 270 ILE A C 1
ATOM 2191 O O . ILE A 1 270 ? 7.000 -7.296 -19.955 1.00 98.06 270 ILE A O 1
ATOM 2195 N N . GLN A 1 271 ? 5.427 -8.321 -21.190 1.00 96.69 271 GLN A N 1
ATOM 2196 C CA . GLN A 1 271 ? 5.111 -7.179 -22.040 1.00 96.69 271 GLN A CA 1
ATOM 2197 C C . GLN A 1 271 ? 3.642 -6.816 -21.857 1.00 96.69 271 GLN A C 1
ATOM 2199 O O . GLN A 1 271 ? 2.780 -7.693 -21.925 1.00 96.69 271 GLN A O 1
ATOM 2204 N N . LEU A 1 272 ? 3.386 -5.536 -21.606 1.00 96.00 272 LEU A N 1
ATOM 2205 C CA . LEU A 1 272 ? 2.058 -4.968 -21.408 1.00 96.00 272 LEU A CA 1
ATOM 2206 C C . LEU A 1 272 ? 1.823 -3.879 -22.456 1.00 96.00 272 LEU A C 1
ATOM 2208 O O . LEU A 1 272 ? 2.696 -3.036 -22.675 1.00 96.00 272 LEU A O 1
ATOM 2212 N N . TRP A 1 273 ? 0.645 -3.886 -23.073 1.00 93.38 273 TRP A N 1
ATOM 2213 C CA . TRP A 1 273 ? 0.208 -2.879 -24.042 1.00 93.38 273 TRP A CA 1
ATOM 2214 C C . TRP A 1 273 ? -0.841 -1.954 -23.439 1.00 93.38 273 TRP A C 1
ATOM 2216 O O . TRP A 1 273 ? -1.409 -2.261 -22.392 1.00 93.38 273 TRP A O 1
ATOM 2226 N N . ASN A 1 274 ? -1.062 -0.812 -24.091 1.00 90.38 274 ASN A N 1
ATOM 2227 C CA . ASN A 1 274 ? -2.027 0.204 -23.677 1.00 90.38 274 ASN A CA 1
ATOM 2228 C C . ASN A 1 274 ? -1.826 0.664 -22.220 1.00 90.38 274 ASN A C 1
ATOM 2230 O O . ASN A 1 274 ? -2.795 0.888 -21.496 1.00 90.38 274 ASN A O 1
ATOM 2234 N N . VAL A 1 275 ? -0.575 0.764 -21.750 1.00 91.38 275 VAL A N 1
ATOM 2235 C CA . VAL A 1 275 ? -0.276 1.155 -20.361 1.00 91.38 275 VAL A CA 1
ATOM 2236 C C . VAL A 1 275 ? -0.361 2.673 -20.225 1.00 91.38 275 VAL A C 1
ATOM 2238 O O . VAL A 1 275 ? 0.653 3.368 -20.178 1.00 91.38 275 VAL A O 1
ATOM 2241 N N . SER A 1 276 ? -1.586 3.188 -20.180 1.00 88.38 276 SER A N 1
ATOM 2242 C CA . SER A 1 276 ? -1.896 4.610 -20.033 1.00 88.38 276 SER A CA 1
ATOM 2243 C C . SER A 1 276 ? -2.802 4.862 -18.826 1.00 88.38 276 SER A C 1
ATOM 2245 O O . SER A 1 276 ? -3.323 3.940 -18.195 1.00 88.38 276 SER A O 1
ATOM 2247 N N . ARG A 1 277 ? -2.958 6.141 -18.469 1.00 83.12 277 ARG A N 1
ATOM 2248 C CA . ARG A 1 277 ? -3.885 6.542 -17.405 1.00 83.12 277 ARG A CA 1
ATOM 2249 C C . ARG A 1 277 ? -5.347 6.469 -17.842 1.00 83.12 277 ARG A C 1
ATOM 2251 O O . ARG A 1 277 ? -6.165 6.212 -16.978 1.00 83.12 277 ARG A O 1
ATOM 2258 N N . GLU A 1 278 ? -5.656 6.687 -19.125 1.00 82.81 278 GLU A N 1
ATOM 2259 C CA . GLU A 1 278 ? -7.030 6.533 -19.637 1.00 82.81 278 GLU A CA 1
ATOM 2260 C C . GLU A 1 278 ? -7.469 5.073 -19.715 1.00 82.81 278 GLU A C 1
ATOM 2262 O O . GLU A 1 278 ? -8.657 4.790 -19.638 1.00 82.81 278 GLU A O 1
ATOM 2267 N N . ASN A 1 279 ? -6.538 4.138 -19.915 1.00 84.69 279 ASN A N 1
ATOM 2268 C CA . ASN A 1 279 ? -6.926 2.755 -20.120 1.00 84.69 279 ASN A CA 1
ATOM 2269 C C . ASN A 1 279 ? -7.158 2.035 -18.788 1.00 84.69 279 ASN A C 1
ATOM 2271 O O . ASN A 1 279 ? -6.210 1.738 -18.052 1.00 84.69 279 ASN A O 1
ATOM 2275 N N . GLU A 1 280 ? -8.411 1.684 -18.528 1.00 80.19 280 GLU A N 1
ATOM 2276 C CA . GLU A 1 280 ? -8.841 0.874 -17.383 1.00 80.19 280 GLU A CA 1
ATOM 2277 C C . GLU A 1 280 ? -8.672 -0.639 -17.622 1.00 80.19 280 GLU A C 1
ATOM 2279 O O . GLU A 1 280 ? -8.663 -1.423 -16.677 1.00 80.19 280 GLU A O 1
ATOM 2284 N N . ASN A 1 281 ? -8.458 -1.063 -18.872 1.00 84.19 281 ASN A N 1
ATOM 2285 C CA . ASN A 1 281 ? -8.444 -2.470 -19.288 1.00 84.19 281 ASN A CA 1
ATOM 2286 C C . ASN A 1 281 ? -7.025 -3.026 -19.499 1.00 84.19 281 ASN A C 1
ATOM 2288 O O . ASN A 1 281 ? -6.749 -3.733 -20.470 1.00 84.19 281 ASN A O 1
ATOM 2292 N N . ILE A 1 282 ? -6.085 -2.688 -18.618 1.00 91.38 282 ILE A N 1
ATOM 2293 C CA . ILE A 1 282 ? -4.717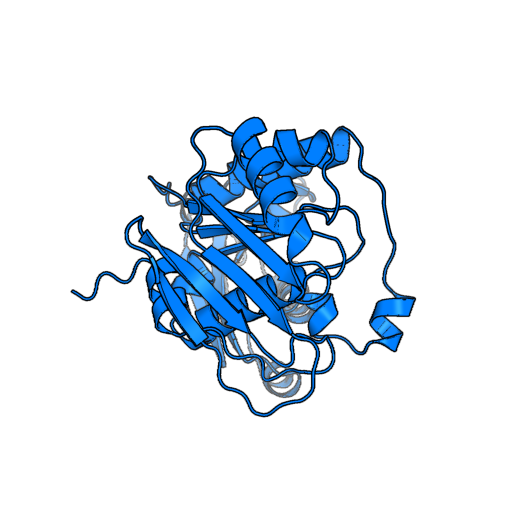 -3.225 -18.683 1.00 91.38 282 ILE A CA 1
ATOM 2294 C C . ILE A 1 282 ? -4.711 -4.594 -18.011 1.00 91.38 282 ILE A C 1
ATOM 2296 O O . ILE A 1 282 ? -4.872 -4.670 -16.807 1.00 91.38 282 ILE A O 1
ATOM 2300 N N . GLU A 1 283 ? -4.481 -5.684 -18.737 1.00 92.88 283 GLU A N 1
ATOM 2301 C CA . GLU A 1 283 ? -4.462 -7.030 -18.143 1.00 92.88 283 GLU A CA 1
ATOM 2302 C C . GLU A 1 283 ? -3.066 -7.409 -17.612 1.00 92.88 283 GLU A C 1
ATOM 2304 O O . GLU A 1 283 ? -2.070 -7.345 -18.339 1.00 92.88 283 GLU A O 1
ATOM 2309 N N . ILE A 1 284 ? -2.987 -7.866 -16.357 1.00 95.94 284 ILE A N 1
ATOM 2310 C CA . ILE A 1 284 ? -1.783 -8.483 -15.791 1.00 95.94 284 ILE A CA 1
ATOM 2311 C C . ILE A 1 284 ? -1.912 -10.012 -15.898 1.00 95.94 284 ILE A C 1
ATOM 2313 O O . ILE A 1 284 ? -2.907 -10.576 -15.440 1.00 95.94 284 ILE A O 1
ATOM 2317 N N . PRO A 1 285 ? -0.912 -10.733 -16.447 1.00 96.38 285 PRO A N 1
ATOM 2318 C CA . PRO A 1 285 ? -0.994 -12.185 -16.587 1.00 96.38 285 PRO A CA 1
ATOM 2319 C C . PRO A 1 285 ? -1.318 -12.901 -15.266 1.00 96.38 285 PRO A C 1
ATOM 2321 O O . PRO A 1 285 ? -0.549 -12.823 -14.305 1.00 96.38 285 PRO A O 1
ATOM 2324 N N . LYS A 1 286 ? -2.407 -13.684 -15.236 1.00 93.75 286 LYS A N 1
ATOM 2325 C CA . LYS A 1 286 ? -2.872 -14.412 -14.034 1.00 93.75 286 LYS A CA 1
ATOM 2326 C C . LYS A 1 286 ? -1.797 -15.289 -13.389 1.00 93.75 286 LYS A C 1
ATOM 2328 O O . LYS A 1 286 ? -1.731 -15.396 -12.168 1.00 93.75 286 LYS A O 1
ATOM 2333 N N . ILE A 1 287 ? -0.927 -15.903 -14.196 1.00 93.88 287 ILE A N 1
ATOM 2334 C CA . ILE A 1 287 ? 0.187 -16.717 -13.685 1.00 93.88 287 ILE A CA 1
ATOM 2335 C C . ILE A 1 287 ? 1.172 -15.885 -12.849 1.00 93.88 287 ILE A C 1
ATOM 2337 O O . ILE A 1 287 ? 1.711 -16.385 -11.866 1.00 93.88 287 ILE A O 1
ATOM 2341 N N . PHE A 1 288 ? 1.365 -14.608 -13.193 1.00 95.69 288 PHE A N 1
ATOM 2342 C CA . PHE A 1 288 ? 2.198 -13.695 -12.420 1.00 95.69 288 PHE A CA 1
ATOM 2343 C C . PHE A 1 288 ? 1.501 -13.248 -11.131 1.00 95.69 288 PHE A C 1
ATOM 2345 O O . PHE A 1 288 ? 2.133 -13.264 -10.079 1.00 95.69 288 PHE A O 1
ATOM 2352 N N . ILE A 1 289 ? 0.196 -12.947 -11.183 1.00 94.88 289 ILE A N 1
ATOM 2353 C CA . ILE A 1 289 ? -0.607 -12.645 -9.983 1.00 94.88 289 ILE A CA 1
ATOM 2354 C C . ILE A 1 289 ? -0.503 -13.798 -8.975 1.00 94.88 289 ILE A C 1
ATOM 2356 O O . ILE A 1 289 ? -0.105 -13.581 -7.834 1.00 94.88 289 ILE A O 1
ATOM 2360 N N . ASN A 1 290 ? -0.750 -15.035 -9.418 1.00 91.88 290 ASN A N 1
ATOM 2361 C CA . ASN A 1 290 ? -0.667 -16.231 -8.571 1.00 91.88 290 ASN A CA 1
ATOM 2362 C C . ASN A 1 290 ? 0.734 -16.452 -7.972 1.00 91.88 290 ASN A C 1
ATOM 2364 O O . ASN A 1 290 ? 0.859 -16.924 -6.842 1.00 91.88 290 ASN A O 1
ATOM 2368 N N . GLN A 1 291 ? 1.794 -16.115 -8.717 1.00 90.62 291 GLN A N 1
ATOM 2369 C CA . GLN A 1 291 ? 3.168 -16.191 -8.217 1.00 90.62 291 GLN A CA 1
ATOM 2370 C C . GLN A 1 291 ? 3.412 -15.188 -7.082 1.00 90.62 291 GLN A C 1
ATOM 2372 O O . GLN A 1 291 ? 4.063 -15.527 -6.090 1.00 90.62 291 GLN A O 1
ATOM 2377 N N . ILE A 1 292 ? 2.918 -13.956 -7.233 1.00 89.94 292 ILE A N 1
ATOM 2378 C CA . ILE A 1 292 ? 3.066 -12.901 -6.226 1.00 89.94 292 ILE A CA 1
ATOM 2379 C C . ILE A 1 292 ? 2.271 -13.249 -4.967 1.00 89.94 292 ILE A C 1
ATOM 2381 O O . ILE A 1 292 ? 2.820 -13.156 -3.870 1.00 89.94 292 ILE A O 1
ATOM 2385 N N . THR A 1 293 ? 1.038 -13.739 -5.123 1.00 84.25 293 THR A N 1
ATOM 2386 C CA . THR A 1 293 ? 0.172 -14.165 -4.011 1.00 84.25 293 THR A CA 1
ATOM 2387 C C . THR A 1 293 ? 0.549 -15.527 -3.419 1.00 84.25 293 THR A C 1
ATOM 2389 O O . THR A 1 293 ? -0.121 -16.009 -2.514 1.00 84.25 293 THR A O 1
ATOM 2392 N N . ASN A 1 294 ? 1.647 -16.145 -3.874 1.00 72.62 294 ASN A N 1
ATOM 2393 C CA . ASN A 1 294 ? 2.167 -17.411 -3.349 1.00 72.62 294 ASN A CA 1
ATOM 2394 C C . ASN A 1 294 ? 1.166 -18.576 -3.378 1.00 72.62 294 ASN A C 1
ATOM 2396 O O . ASN A 1 294 ? 1.233 -19.498 -2.564 1.00 72.62 294 ASN A O 1
ATOM 2400 N N . ARG A 1 295 ? 0.295 -18.606 -4.389 1.00 60.78 295 ARG A N 1
ATOM 2401 C CA . ARG A 1 295 ? -0.498 -19.794 -4.705 1.00 60.78 295 ARG A CA 1
ATOM 2402 C C . ARG A 1 295 ? 0.419 -20.861 -5.312 1.00 60.78 295 ARG A C 1
ATOM 2404 O O . ARG A 1 295 ? 0.440 -21.064 -6.525 1.00 60.78 295 ARG A O 1
ATOM 2411 N N . ARG A 1 296 ? 1.171 -21.590 -4.477 1.00 44.41 296 ARG A N 1
ATOM 2412 C CA . ARG A 1 296 ? 1.448 -22.993 -4.813 1.00 44.41 296 ARG A CA 1
ATOM 2413 C C . ARG A 1 296 ? 0.070 -23.640 -4.852 1.00 44.41 296 ARG A C 1
ATOM 2415 O O . ARG A 1 296 ? -0.595 -23.679 -3.822 1.00 44.41 296 ARG A O 1
ATOM 2422 N N . LYS A 1 297 ? -0.392 -24.037 -6.043 1.00 38.84 297 LYS A N 1
ATOM 2423 C CA . LYS A 1 297 ? -1.554 -24.921 -6.160 1.00 38.84 297 LYS A CA 1
ATOM 2424 C C . LYS A 1 297 ? -1.262 -26.107 -5.236 1.00 38.84 297 LYS A C 1
ATOM 2426 O O . LYS A 1 297 ? -0.289 -26.818 -5.484 1.00 38.84 297 LYS A O 1
ATOM 2431 N N . ARG A 1 298 ? -1.985 -26.194 -4.120 1.00 30.41 298 ARG A N 1
ATOM 2432 C CA . ARG A 1 298 ? -2.197 -27.483 -3.470 1.00 30.41 298 ARG A CA 1
ATOM 2433 C C . ARG A 1 298 ? -3.040 -28.322 -4.416 1.00 30.41 298 ARG A C 1
ATOM 2435 O O . ARG A 1 298 ? -3.894 -27.712 -5.102 1.00 30.41 298 ARG A O 1
#